Protein AF-Q57861-F1 (afdb_monomer)

Mean predicted aligned error: 8.19 Å

Structure (mmCIF, N/CA/C/O backbone):
data_AF-Q57861-F1
#
_entry.id   AF-Q57861-F1
#
loop_
_atom_site.group_PDB
_atom_site.id
_atom_site.type_symbol
_atom_site.label_atom_id
_atom_site.label_alt_id
_atom_site.label_comp_id
_atom_site.label_asym_id
_atom_site.label_entity_id
_atom_site.label_seq_id
_atom_site.pdbx_PDB_ins_code
_atom_site.Cartn_x
_atom_site.Cartn_y
_atom_site.Cartn_z
_atom_site.occupancy
_atom_site.B_iso_or_equiv
_atom_site.auth_seq_id
_atom_site.auth_comp_id
_atom_site.auth_asym_id
_atom_site.auth_atom_id
_atom_site.pdbx_PDB_model_num
ATOM 1 N N . MET A 1 1 ? 5.297 -30.115 -48.741 1.00 39.59 1 MET A N 1
ATOM 2 C CA . MET A 1 1 ? 6.768 -30.256 -48.779 1.00 39.59 1 MET A CA 1
ATOM 3 C C . MET A 1 1 ? 7.369 -28.980 -48.203 1.00 39.59 1 MET A C 1
ATOM 5 O O . MET A 1 1 ? 7.391 -27.971 -48.894 1.00 39.59 1 MET A O 1
ATOM 9 N N . ILE A 1 2 ? 7.727 -28.967 -46.917 1.00 47.00 2 ILE A N 1
ATOM 10 C CA . ILE A 1 2 ? 8.349 -27.788 -46.296 1.00 47.00 2 ILE A CA 1
ATOM 11 C C . ILE A 1 2 ? 9.816 -27.795 -46.723 1.00 47.00 2 ILE A C 1
ATOM 13 O O . ILE A 1 2 ? 10.564 -28.708 -46.385 1.00 47.00 2 ILE A O 1
ATOM 17 N N . ILE A 1 3 ? 10.197 -26.816 -47.539 1.00 50.53 3 ILE A N 1
ATOM 18 C CA . ILE A 1 3 ? 11.565 -26.640 -48.023 1.00 50.53 3 ILE A CA 1
ATOM 19 C C . ILE A 1 3 ? 12.415 -26.216 -46.822 1.00 50.53 3 ILE A C 1
ATOM 21 O O . ILE A 1 3 ? 12.375 -25.058 -46.408 1.00 50.53 3 ILE A O 1
ATOM 25 N N . MET A 1 4 ? 13.181 -27.147 -46.251 1.00 58.12 4 MET A N 1
ATOM 26 C CA . MET A 1 4 ? 14.268 -26.810 -45.331 1.00 58.12 4 MET A CA 1
ATOM 27 C C . MET A 1 4 ? 15.339 -26.072 -46.140 1.00 58.12 4 MET A C 1
ATOM 29 O O . MET A 1 4 ? 16.198 -26.692 -46.769 1.00 58.12 4 MET A O 1
ATOM 33 N N . LYS A 1 5 ? 15.266 -24.736 -46.190 1.00 68.62 5 LYS A N 1
ATOM 34 C CA . LYS A 1 5 ? 16.372 -23.926 -46.708 1.00 68.62 5 LYS A CA 1
ATOM 35 C C . LYS A 1 5 ? 17.612 -24.243 -45.870 1.00 68.62 5 LYS A C 1
ATOM 37 O O . LYS A 1 5 ? 17.542 -24.250 -44.643 1.00 68.62 5 LYS A O 1
ATOM 42 N N . LYS A 1 6 ? 18.735 -24.530 -46.535 1.00 73.81 6 LYS A N 1
ATOM 43 C CA . LYS A 1 6 ? 20.038 -24.644 -45.871 1.00 73.81 6 LYS A CA 1
ATOM 44 C C . LYS A 1 6 ? 20.311 -23.318 -45.170 1.00 73.81 6 LYS A C 1
ATOM 46 O O . LYS A 1 6 ? 20.462 -22.308 -45.850 1.00 73.81 6 LYS A O 1
ATOM 51 N N . ILE A 1 7 ? 20.343 -23.349 -43.843 1.00 76.25 7 ILE A N 1
ATOM 52 C CA . ILE A 1 7 ? 20.692 -22.190 -43.029 1.00 76.25 7 ILE A CA 1
ATOM 53 C C . ILE A 1 7 ? 22.165 -21.872 -43.306 1.00 76.25 7 ILE A C 1
ATOM 55 O O . ILE A 1 7 ? 23.036 -22.730 -43.141 1.00 76.25 7 ILE A O 1
ATOM 59 N N . GLY A 1 8 ? 22.439 -20.663 -43.785 1.00 86.12 8 GLY A N 1
ATOM 60 C CA . GLY A 1 8 ? 23.796 -20.178 -44.009 1.00 86.12 8 GLY A CA 1
ATOM 61 C C . GLY A 1 8 ? 24.513 -19.895 -42.688 1.00 86.12 8 GLY A C 1
ATOM 62 O O . GLY A 1 8 ? 23.883 -19.606 -41.673 1.00 86.12 8 GLY A O 1
ATOM 63 N N . ILE A 1 9 ? 25.850 -19.911 -42.698 1.00 88.31 9 ILE A N 1
ATOM 64 C CA . ILE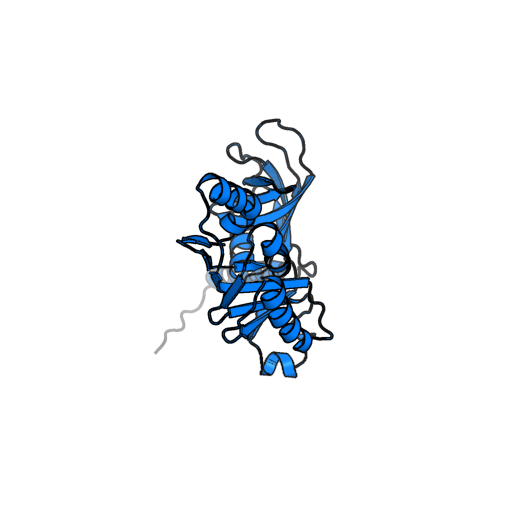 A 1 9 ? 26.672 -19.596 -41.511 1.00 88.31 9 ILE A CA 1
ATOM 65 C C . ILE A 1 9 ? 26.267 -18.251 -40.878 1.00 88.31 9 ILE A C 1
ATOM 67 O O . ILE A 1 9 ? 26.211 -18.145 -39.656 1.00 88.31 9 ILE A O 1
ATOM 71 N N . LEU A 1 10 ? 25.913 -17.250 -41.693 1.00 85.00 10 LEU A N 1
ATOM 72 C CA . LEU A 1 10 ? 25.446 -15.944 -41.218 1.00 85.00 10 LEU A CA 1
ATOM 73 C C . LEU A 1 10 ? 24.164 -16.051 -40.371 1.00 85.00 10 LEU A C 1
ATOM 75 O O . LEU A 1 10 ? 24.077 -15.456 -39.303 1.00 85.00 10 LEU A O 1
ATOM 79 N N . GLU A 1 11 ? 23.183 -16.833 -40.820 1.00 86.12 11 GLU A N 1
ATOM 80 C CA . GLU A 1 11 ? 21.899 -17.010 -40.130 1.00 86.12 11 GLU A CA 1
ATOM 81 C C . GLU A 1 11 ? 22.081 -17.771 -38.810 1.00 86.12 11 GLU A C 1
ATOM 83 O O . GLU A 1 11 ? 21.452 -17.423 -37.811 1.00 86.12 11 GLU A O 1
ATOM 88 N N . ILE A 1 12 ? 23.004 -18.743 -38.770 1.00 88.88 12 ILE A N 1
ATOM 89 C CA . ILE A 1 12 ? 23.396 -19.422 -37.525 1.00 88.88 12 ILE A CA 1
ATOM 90 C C . ILE A 1 12 ? 23.964 -18.410 -36.526 1.00 88.88 12 ILE A C 1
ATOM 92 O O . ILE A 1 12 ? 23.554 -18.420 -35.370 1.00 88.88 12 ILE A O 1
ATOM 96 N N . VAL A 1 13 ? 24.859 -17.513 -36.957 1.00 90.31 13 VAL A N 1
ATOM 97 C CA . VAL A 1 13 ? 25.447 -16.479 -36.083 1.00 90.31 13 VAL A CA 1
ATOM 98 C C . VAL A 1 13 ? 24.377 -15.522 -35.554 1.00 90.31 13 VAL A C 1
ATOM 100 O O . VAL A 1 13 ? 24.392 -15.193 -34.367 1.00 90.31 13 VAL A O 1
ATOM 103 N N . VAL A 1 14 ? 23.408 -15.125 -36.387 1.00 91.69 14 VAL A N 1
ATOM 104 C CA . VAL A 1 14 ? 22.282 -14.285 -35.948 1.00 91.69 14 VAL A CA 1
ATOM 105 C C . VAL A 1 14 ? 21.443 -15.015 -34.896 1.00 91.69 14 VAL A C 1
ATOM 107 O O . VAL A 1 14 ? 21.211 -14.462 -33.821 1.00 91.69 14 VAL A O 1
ATOM 110 N N . ILE A 1 15 ? 21.058 -16.272 -35.140 1.00 89.56 15 ILE A N 1
ATOM 111 C CA . ILE A 1 15 ? 20.294 -17.081 -34.176 1.00 89.56 15 ILE A CA 1
ATOM 112 C C . ILE A 1 15 ? 21.073 -17.247 -32.865 1.00 89.56 15 ILE A C 1
ATOM 114 O O . ILE A 1 15 ? 20.498 -17.072 -31.789 1.00 89.56 15 ILE A O 1
ATOM 118 N N . LEU A 1 16 ? 22.382 -17.518 -32.938 1.00 90.50 16 LEU A N 1
ATOM 119 C CA . LEU A 1 16 ? 23.241 -17.640 -31.761 1.00 90.50 16 LEU A CA 1
ATOM 120 C C . LEU A 1 16 ? 23.284 -16.333 -30.966 1.00 90.50 16 LEU A C 1
ATOM 122 O O . LEU A 1 16 ? 23.170 -16.361 -29.746 1.00 90.50 16 LEU A O 1
ATOM 126 N N . SER A 1 17 ? 23.408 -15.187 -31.642 1.00 89.44 17 SER A N 1
ATOM 127 C CA . SER A 1 17 ? 23.440 -13.880 -30.979 1.00 89.44 17 SER A CA 1
ATOM 128 C C . SER A 1 17 ? 22.116 -13.558 -30.281 1.00 89.44 17 SER A C 1
ATOM 130 O O . SER A 1 17 ? 22.127 -13.095 -29.139 1.00 89.44 17 SER A O 1
ATOM 132 N N . ILE A 1 18 ? 20.976 -13.892 -30.898 1.00 89.12 18 ILE A N 1
ATOM 133 C CA . ILE A 1 18 ? 19.650 -13.747 -30.284 1.00 89.12 18 ILE A CA 1
ATOM 134 C C . ILE A 1 18 ? 19.528 -14.667 -29.065 1.00 89.12 18 ILE A C 1
ATOM 136 O O . ILE A 1 18 ? 19.101 -14.210 -28.005 1.00 89.12 18 ILE A O 1
ATOM 140 N N . LEU A 1 19 ? 19.948 -15.931 -29.176 1.00 83.06 19 LEU A N 1
ATOM 141 C CA . LEU A 1 19 ? 19.941 -16.892 -28.068 1.00 83.06 19 LEU A CA 1
ATOM 142 C C . LEU A 1 19 ? 20.817 -16.426 -26.904 1.00 83.06 19 LEU A C 1
ATOM 144 O O . LEU A 1 19 ? 20.336 -16.375 -25.778 1.00 83.06 19 LEU A O 1
ATOM 148 N N . ILE A 1 20 ? 22.063 -16.023 -27.164 1.00 85.06 20 ILE A N 1
ATOM 149 C CA . ILE A 1 20 ? 22.988 -15.526 -26.135 1.00 85.06 20 ILE A CA 1
ATOM 150 C C . ILE A 1 20 ? 22.407 -14.283 -25.456 1.00 85.06 20 ILE A C 1
ATOM 152 O O . ILE A 1 20 ? 22.422 -14.190 -24.229 1.00 85.06 20 ILE A O 1
ATOM 156 N N . THR A 1 21 ? 21.829 -13.358 -26.227 1.00 80.69 21 THR A N 1
ATOM 157 C CA . THR A 1 21 ? 21.203 -12.150 -25.672 1.00 80.69 21 THR A CA 1
ATOM 158 C C . THR A 1 21 ? 20.001 -12.510 -24.798 1.00 80.69 21 THR A C 1
ATOM 160 O O . THR A 1 21 ? 19.888 -12.014 -23.678 1.00 80.69 21 THR A O 1
ATOM 163 N N . SER A 1 22 ? 19.158 -13.440 -25.252 1.00 71.25 22 SER A N 1
ATOM 164 C CA . SER A 1 22 ? 17.980 -13.921 -24.516 1.00 71.25 22 SER A CA 1
ATOM 165 C C . SER A 1 22 ? 18.365 -14.631 -23.218 1.00 71.25 22 SER A C 1
ATOM 167 O O . SER A 1 22 ? 17.800 -14.336 -22.167 1.00 71.25 22 SER A O 1
ATOM 169 N N . VAL A 1 23 ? 19.370 -15.511 -23.272 1.00 71.06 23 VAL A N 1
ATOM 170 C CA . VAL A 1 23 ? 19.914 -16.215 -22.103 1.00 71.06 23 VAL A CA 1
ATOM 171 C C . VAL A 1 23 ? 20.564 -15.231 -21.139 1.00 71.06 23 VAL A C 1
ATOM 173 O O . VAL A 1 23 ? 20.346 -15.347 -19.943 1.00 71.06 23 VAL A O 1
ATOM 176 N N . SER A 1 24 ? 21.304 -14.228 -21.621 1.00 64.94 24 SER A N 1
ATOM 177 C CA . SER A 1 24 ? 21.911 -13.210 -20.753 1.00 64.94 24 SER A CA 1
ATOM 178 C C . SER A 1 24 ? 20.865 -12.336 -20.050 1.00 64.94 24 SER A C 1
ATOM 180 O O . SER A 1 24 ? 21.027 -12.019 -18.870 1.00 64.94 24 SER A O 1
ATOM 182 N N . LEU A 1 25 ? 19.764 -11.995 -20.740 1.00 60.47 25 LEU A N 1
ATOM 183 C CA . LEU A 1 25 ? 18.620 -11.310 -20.140 1.00 60.47 25 LEU A CA 1
ATOM 184 C C . LEU A 1 25 ? 17.986 -12.195 -19.071 1.00 60.47 25 LEU A C 1
ATOM 186 O O . LEU A 1 25 ? 17.867 -11.761 -17.929 1.00 60.47 25 LEU A O 1
ATOM 190 N N . ALA A 1 26 ? 17.635 -13.433 -19.428 1.00 61.12 26 ALA A N 1
ATOM 191 C CA . ALA A 1 26 ? 17.039 -14.393 -18.509 1.00 61.12 26 ALA A CA 1
ATOM 192 C C . ALA A 1 26 ? 17.941 -14.626 -17.290 1.00 61.12 26 ALA A C 1
ATOM 194 O O . ALA A 1 26 ? 17.463 -14.563 -16.168 1.00 61.12 26 ALA A O 1
ATOM 195 N N . TYR A 1 27 ? 19.250 -14.794 -17.482 1.00 59.53 27 TYR A N 1
ATOM 196 C CA . TYR A 1 27 ? 20.209 -14.980 -16.397 1.00 59.53 27 TYR A CA 1
ATOM 197 C C . TYR A 1 27 ? 20.294 -13.754 -15.489 1.00 59.53 27 TYR A C 1
ATOM 199 O O . TYR A 1 27 ? 20.330 -13.917 -14.280 1.00 59.53 27 TYR A O 1
ATOM 207 N N . LYS A 1 28 ? 20.257 -12.522 -16.016 1.00 56.34 28 LYS A N 1
ATOM 208 C CA . LYS A 1 28 ? 20.162 -11.323 -15.161 1.00 56.34 28 LYS A CA 1
ATOM 209 C C . LYS A 1 28 ? 18.869 -11.278 -14.344 1.00 5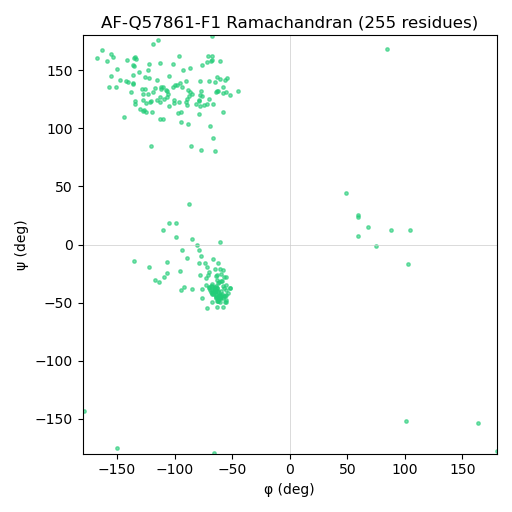6.34 28 LYS A C 1
ATOM 211 O O . LYS A 1 28 ? 18.899 -10.763 -13.233 1.00 56.34 28 LYS A O 1
ATOM 216 N N . PHE A 1 29 ? 17.765 -11.800 -14.878 1.00 56.22 29 PHE A N 1
ATOM 217 C CA . PHE A 1 29 ? 16.503 -11.903 -14.143 1.00 56.22 29 PHE A CA 1
ATOM 218 C C . PHE A 1 29 ? 16.512 -13.045 -13.110 1.00 56.22 29 PHE A C 1
ATOM 220 O O . PHE A 1 29 ? 16.004 -12.846 -12.015 1.00 56.22 29 PHE A O 1
ATOM 227 N N . TYR A 1 30 ? 17.117 -14.198 -13.417 1.00 55.06 30 TYR A N 1
ATOM 228 C CA . TYR A 1 30 ? 17.156 -15.375 -12.533 1.00 55.06 30 TYR A CA 1
ATOM 229 C C . TYR A 1 30 ? 18.289 -15.348 -11.496 1.00 55.06 30 TYR A C 1
ATOM 231 O O . TYR A 1 30 ? 18.103 -15.799 -10.375 1.00 55.06 30 TYR A O 1
ATOM 239 N N . SER A 1 31 ? 19.478 -14.856 -11.856 1.00 43.28 31 SER A N 1
ATOM 240 C CA . SER A 1 31 ? 20.686 -14.886 -11.013 1.00 43.28 31 SER A CA 1
ATOM 241 C C . SER A 1 31 ? 20.699 -13.802 -9.939 1.00 43.28 31 SER A C 1
ATOM 243 O O . SER A 1 31 ? 21.633 -13.759 -9.132 1.00 43.28 31 SER A O 1
ATOM 245 N N . ASN A 1 32 ? 19.711 -12.910 -9.925 1.00 44.06 32 ASN A N 1
ATOM 246 C CA . ASN A 1 32 ? 19.587 -11.942 -8.855 1.00 44.06 32 ASN A CA 1
ATOM 247 C C . ASN A 1 32 ? 18.992 -12.648 -7.628 1.00 44.06 32 ASN A C 1
ATOM 249 O O . ASN A 1 32 ? 17.794 -12.617 -7.378 1.00 44.06 32 ASN A O 1
ATOM 253 N N . ASN A 1 33 ? 19.857 -13.342 -6.883 1.00 48.22 33 ASN A N 1
ATOM 254 C CA . ASN A 1 33 ? 19.515 -13.957 -5.596 1.00 48.22 33 ASN A CA 1
ATOM 255 C C . ASN A 1 33 ? 19.204 -12.907 -4.513 1.00 48.22 33 ASN A C 1
ATOM 257 O O . ASN A 1 33 ? 18.696 -13.256 -3.449 1.00 48.22 33 ASN A O 1
ATOM 261 N N . GLY A 1 34 ? 19.515 -11.632 -4.764 1.00 51.91 34 GLY A N 1
ATOM 262 C CA . GLY A 1 34 ? 18.883 -10.525 -4.064 1.00 51.91 34 GLY A CA 1
ATOM 263 C C . GLY A 1 34 ? 17.582 -10.183 -4.778 1.00 51.91 34 GLY A C 1
ATOM 264 O O . GLY A 1 34 ? 17.595 -9.946 -5.981 1.00 51.91 34 GLY A O 1
ATOM 265 N N . ASN A 1 35 ? 16.474 -10.092 -4.042 1.00 59.41 35 ASN A N 1
ATOM 266 C CA . ASN A 1 35 ? 15.181 -9.617 -4.560 1.00 59.41 35 ASN A CA 1
ATOM 267 C C . ASN A 1 35 ? 15.226 -8.167 -5.094 1.00 59.41 35 ASN A C 1
ATOM 269 O O . ASN A 1 35 ? 14.197 -7.626 -5.501 1.00 59.41 35 ASN A O 1
ATOM 273 N N . ASP A 1 36 ? 16.399 -7.537 -5.072 1.00 76.44 36 ASP A N 1
ATOM 274 C CA . ASP A 1 36 ? 16.584 -6.120 -5.284 1.00 76.44 36 ASP A CA 1
ATOM 275 C C . ASP A 1 36 ? 16.949 -5.818 -6.729 1.00 76.44 36 ASP A C 1
ATOM 277 O O . ASP A 1 36 ? 17.963 -6.288 -7.243 1.00 76.44 36 ASP A O 1
ATOM 281 N N . TYR A 1 37 ? 16.152 -4.989 -7.395 1.00 88.69 37 TYR A N 1
ATOM 282 C CA . TYR A 1 37 ? 16.420 -4.591 -8.775 1.00 88.69 37 TYR A CA 1
ATOM 283 C C . TYR A 1 37 ? 17.180 -3.269 -8.785 1.00 88.69 37 TYR A C 1
ATOM 285 O O . TYR A 1 37 ? 16.634 -2.234 -8.403 1.00 88.69 37 TYR A O 1
ATOM 293 N N . GLU A 1 38 ? 18.429 -3.294 -9.242 1.00 94.19 38 GLU A N 1
ATOM 294 C CA . GLU A 1 38 ? 19.251 -2.089 -9.346 1.00 94.19 38 GLU A CA 1
ATOM 295 C C . GLU A 1 38 ? 19.175 -1.453 -10.737 1.00 94.19 38 GLU A C 1
ATOM 297 O O . GLU A 1 38 ? 19.299 -2.128 -11.765 1.00 94.19 38 GLU A O 1
ATOM 302 N N . PHE A 1 39 ? 19.029 -0.128 -10.758 1.00 95.75 39 PHE A N 1
ATOM 303 C CA . PHE A 1 39 ? 19.021 0.687 -11.966 1.00 95.75 3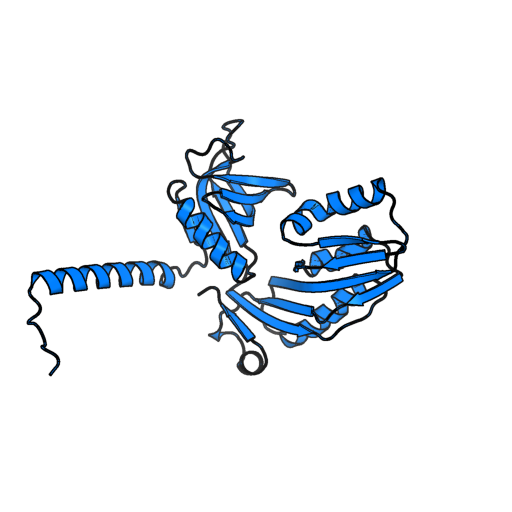9 PHE A CA 1
ATOM 304 C C . PHE A 1 39 ? 19.862 1.943 -11.777 1.00 95.75 39 PHE A C 1
ATOM 306 O O . PHE A 1 39 ? 19.772 2.632 -10.757 1.00 95.75 39 PHE A O 1
ATOM 313 N N . ASP A 1 40 ? 20.619 2.284 -12.811 1.00 95.88 40 ASP A N 1
ATOM 314 C CA . ASP A 1 40 ? 21.217 3.608 -12.926 1.00 95.88 40 ASP A CA 1
ATOM 315 C C . ASP A 1 40 ? 20.157 4.634 -13.357 1.00 95.88 40 ASP A C 1
ATOM 317 O O . ASP A 1 40 ? 19.165 4.309 -14.016 1.00 95.88 40 ASP A O 1
ATOM 321 N N . GLY A 1 41 ? 20.374 5.905 -13.023 1.00 92.81 41 GLY A N 1
ATOM 322 C CA . GLY A 1 41 ? 19.453 7.001 -13.334 1.00 92.81 41 GLY A CA 1
ATOM 323 C C . GLY A 1 41 ? 19.181 7.189 -14.829 1.00 92.81 41 GLY A C 1
ATOM 324 O O . GLY A 1 41 ? 18.116 7.671 -15.211 1.00 92.81 41 GLY A O 1
ATOM 325 N N . ASN A 1 42 ? 20.106 6.773 -15.697 1.00 95.62 42 ASN A N 1
ATOM 326 C CA . ASN A 1 42 ? 19.922 6.767 -17.153 1.00 95.62 42 ASN A CA 1
ATOM 327 C C . ASN A 1 42 ? 19.040 5.600 -17.655 1.00 95.62 42 ASN A C 1
ATOM 329 O O . ASN A 1 42 ? 18.620 5.601 -18.811 1.00 95.62 42 ASN A O 1
ATOM 333 N N . GLN A 1 43 ? 18.713 4.631 -16.796 1.00 95.94 43 GLN A N 1
ATOM 334 C CA . GLN A 1 43 ? 17.821 3.501 -17.075 1.00 95.94 43 GLN A CA 1
ATOM 335 C C . GLN A 1 43 ? 16.402 3.732 -16.538 1.00 95.94 43 GLN A C 1
ATOM 337 O O . GLN A 1 43 ? 15.635 2.778 -16.401 1.00 95.94 43 GLN A O 1
ATOM 342 N N . MET A 1 44 ? 16.020 4.979 -16.248 1.00 96.56 44 MET A N 1
ATOM 343 C CA . MET A 1 44 ? 14.771 5.278 -15.547 1.00 96.56 44 MET A CA 1
ATOM 344 C C . MET A 1 44 ? 13.511 4.754 -16.260 1.00 96.56 44 MET A C 1
ATOM 346 O O . MET A 1 44 ? 12.612 4.246 -15.600 1.00 96.56 44 MET A O 1
ATOM 350 N N . TYR A 1 45 ? 13.458 4.762 -17.596 1.00 95.81 45 TYR A N 1
ATOM 351 C CA . TYR A 1 45 ? 12.350 4.133 -18.335 1.00 95.81 45 TYR A CA 1
ATOM 352 C C . TYR A 1 45 ? 12.213 2.634 -18.038 1.00 95.81 45 TYR A C 1
ATOM 354 O O . TYR A 1 45 ? 11.108 2.133 -17.843 1.00 95.81 45 TYR A O 1
ATOM 362 N N . LYS A 1 46 ? 13.340 1.915 -17.975 1.00 95.69 46 LYS A N 1
ATOM 363 C CA . LYS A 1 46 ? 13.360 0.489 -17.635 1.00 95.69 46 LYS A CA 1
ATOM 364 C C . LYS A 1 46 ? 12.979 0.275 -16.169 1.00 95.69 46 LYS A C 1
ATOM 366 O O . LYS A 1 46 ? 12.227 -0.651 -15.884 1.00 95.69 46 LYS A O 1
ATOM 371 N N . CYS A 1 47 ? 13.474 1.129 -15.273 1.00 96.88 47 CYS A N 1
ATOM 372 C CA . CYS A 1 47 ? 13.122 1.109 -13.856 1.00 96.88 47 CYS A CA 1
ATOM 373 C C . CYS A 1 47 ? 11.607 1.278 -13.662 1.00 96.88 47 CYS A C 1
ATOM 375 O O . CYS A 1 47 ? 10.971 0.400 -13.088 1.00 96.88 47 CYS A O 1
ATOM 377 N N . ALA A 1 48 ? 11.019 2.331 -14.242 1.00 97.81 48 ALA A N 1
ATOM 378 C CA . ALA A 1 48 ? 9.584 2.601 -14.181 1.00 97.81 48 ALA A CA 1
ATOM 379 C C . ALA A 1 48 ? 8.753 1.423 -14.707 1.00 97.81 48 ALA A C 1
ATOM 381 O O . ALA A 1 48 ? 7.821 0.990 -14.038 1.00 97.81 48 ALA A O 1
ATOM 382 N N . TRP A 1 49 ? 9.150 0.828 -15.835 1.00 95.62 49 TRP A N 1
ATOM 383 C CA . TRP A 1 49 ? 8.470 -0.352 -16.369 1.00 95.62 49 TRP A CA 1
ATOM 384 C C . TRP A 1 49 ? 8.533 -1.564 -15.422 1.00 95.62 49 TRP A C 1
ATOM 386 O O . TRP A 1 49 ? 7.545 -2.282 -15.267 1.00 95.62 49 TRP A O 1
ATOM 396 N N . VAL A 1 50 ? 9.673 -1.806 -14.762 1.00 95.12 50 VAL A N 1
ATOM 397 C CA . VAL A 1 50 ? 9.789 -2.880 -13.758 1.00 95.12 50 VAL A CA 1
ATOM 398 C C . VAL A 1 50 ? 8.936 -2.570 -12.525 1.00 95.12 50 VAL A C 1
ATOM 400 O O . VAL A 1 50 ? 8.231 -3.463 -12.053 1.00 95.12 50 VAL A O 1
ATOM 403 N N . CYS A 1 51 ? 8.915 -1.319 -12.053 1.00 96.75 51 CYS A N 1
ATOM 404 C CA . CYS A 1 51 ? 8.009 -0.877 -10.991 1.00 96.75 51 CYS A CA 1
ATOM 405 C C . CYS A 1 51 ? 6.544 -1.146 -11.357 1.00 96.75 51 CYS A C 1
ATOM 407 O O . CYS A 1 51 ? 5.839 -1.776 -10.572 1.00 96.75 51 CYS A O 1
ATOM 409 N N . GLU A 1 52 ? 6.103 -0.756 -12.559 1.00 95.38 52 GLU A N 1
ATOM 410 C CA . GLU A 1 52 ? 4.747 -1.031 -13.052 1.00 95.38 52 GLU A CA 1
ATOM 411 C C . GLU A 1 52 ? 4.435 -2.529 -13.015 1.00 95.38 52 GLU A C 1
ATOM 413 O O . GLU A 1 52 ? 3.358 -2.933 -12.585 1.00 95.38 52 GLU A O 1
ATOM 418 N N . LYS A 1 53 ? 5.368 -3.392 -13.437 1.00 93.81 53 LYS A N 1
ATOM 419 C CA . LYS A 1 53 ? 5.159 -4.848 -13.408 1.00 93.81 53 LYS A CA 1
ATOM 420 C C . LYS A 1 53 ? 5.014 -5.400 -11.991 1.00 93.81 53 LYS A C 1
ATOM 422 O O . LYS A 1 53 ? 4.168 -6.268 -11.785 1.00 93.81 53 LYS A O 1
ATOM 427 N N . ILE A 1 54 ? 5.805 -4.910 -11.040 1.00 94.81 54 ILE A N 1
ATOM 428 C CA . ILE A 1 54 ? 5.737 -5.321 -9.630 1.00 94.81 54 ILE A CA 1
ATOM 429 C C . ILE A 1 54 ? 4.415 -4.854 -9.002 1.00 94.81 54 ILE A C 1
ATOM 431 O O . ILE A 1 54 ? 3.688 -5.660 -8.419 1.00 94.81 54 ILE A O 1
ATOM 435 N N . LEU A 1 55 ? 4.068 -3.577 -9.183 1.00 94.44 55 LEU A N 1
ATOM 436 C CA . LEU A 1 55 ? 2.858 -2.971 -8.623 1.00 94.44 55 LEU A CA 1
ATOM 437 C C . LEU A 1 55 ? 1.578 -3.570 -9.218 1.00 94.44 55 LEU A C 1
ATOM 439 O O . LEU A 1 55 ? 0.638 -3.853 -8.481 1.00 94.44 55 LEU A O 1
ATOM 443 N N . ASN A 1 56 ? 1.554 -3.859 -10.523 1.00 92.25 56 ASN A N 1
ATOM 444 C CA . ASN A 1 56 ? 0.417 -4.524 -11.173 1.00 92.25 56 ASN A CA 1
ATOM 445 C C . ASN A 1 56 ? 0.184 -5.956 -10.665 1.00 92.25 56 ASN A C 1
ATOM 447 O O . ASN A 1 56 ? -0.923 -6.476 -10.789 1.00 92.25 56 ASN A O 1
ATOM 451 N N . LYS A 1 57 ? 1.204 -6.597 -10.078 1.00 92.31 57 LYS A N 1
ATOM 452 C CA . LYS A 1 57 ? 1.070 -7.878 -9.368 1.00 92.31 57 LYS A CA 1
ATOM 453 C C . LYS A 1 57 ? 0.628 -7.712 -7.904 1.00 92.31 57 LYS A C 1
ATOM 455 O O . LYS A 1 57 ? 0.561 -8.706 -7.192 1.00 92.31 57 LYS A O 1
ATOM 460 N N . ASN A 1 58 ? 0.319 -6.491 -7.462 1.00 92.00 58 ASN A N 1
ATOM 461 C CA . ASN A 1 58 ? -0.079 -6.119 -6.098 1.00 92.00 58 ASN A CA 1
ATOM 462 C C . ASN A 1 58 ? 1.011 -6.243 -5.025 1.00 92.00 58 ASN A C 1
ATOM 464 O O . ASN A 1 58 ? 0.698 -6.194 -3.836 1.00 92.00 58 ASN A O 1
ATOM 468 N N . PHE A 1 59 ? 2.284 -6.369 -5.406 1.00 93.94 59 PHE A N 1
ATOM 469 C CA . PHE A 1 59 ? 3.368 -6.354 -4.426 1.00 93.94 59 PHE A CA 1
ATOM 470 C C . PHE A 1 59 ? 3.631 -4.921 -3.952 1.00 93.94 59 PHE A C 1
ATOM 472 O O . PHE A 1 59 ? 3.858 -4.041 -4.790 1.00 93.94 59 PHE A O 1
ATOM 479 N N . PRO A 1 60 ? 3.646 -4.660 -2.630 1.00 94.12 60 PRO A N 1
ATOM 480 C CA . PRO A 1 60 ? 4.135 -3.391 -2.118 1.00 94.12 60 PRO A CA 1
ATOM 481 C C . PRO A 1 60 ? 5.605 -3.208 -2.511 1.00 94.12 60 PRO A C 1
ATOM 483 O O . PRO A 1 60 ? 6.379 -4.164 -2.509 1.00 94.12 60 PRO A O 1
ATOM 486 N N . LEU A 1 61 ? 5.995 -1.980 -2.845 1.00 95.94 61 LEU A N 1
ATOM 487 C CA . LEU A 1 61 ? 7.322 -1.698 -3.381 1.00 95.94 61 LEU A CA 1
ATOM 488 C C . LEU A 1 61 ? 7.982 -0.552 -2.625 1.00 95.94 61 LEU A C 1
ATOM 490 O O . LEU A 1 61 ? 7.512 0.585 -2.673 1.00 95.94 61 LEU A O 1
ATOM 494 N N . ASN A 1 62 ? 9.097 -0.848 -1.965 1.00 96.69 62 ASN A N 1
ATOM 495 C CA . ASN A 1 62 ? 10.004 0.172 -1.462 1.00 96.69 62 ASN A CA 1
ATOM 496 C C . ASN A 1 62 ? 11.146 0.383 -2.459 1.00 96.69 62 ASN A C 1
ATOM 498 O O . ASN A 1 62 ? 11.400 -0.457 -3.322 1.00 96.69 62 ASN A O 1
ATOM 502 N N . ALA A 1 63 ? 11.842 1.505 -2.349 1.00 98.25 63 ALA A N 1
ATOM 503 C CA . ALA A 1 63 ? 13.068 1.731 -3.092 1.00 98.25 63 ALA A CA 1
ATOM 504 C C . ALA A 1 63 ? 14.042 2.597 -2.297 1.00 98.25 63 ALA A C 1
ATOM 506 O O . ALA A 1 63 ? 13.631 3.570 -1.664 1.00 98.25 63 ALA A O 1
ATOM 507 N N . THR A 1 64 ? 15.332 2.290 -2.384 1.00 98.19 64 THR A N 1
ATOM 508 C CA . THR A 1 64 ? 16.396 3.208 -1.978 1.00 98.19 64 THR A CA 1
ATOM 509 C C . THR A 1 64 ? 16.784 4.066 -3.175 1.00 98.19 64 THR A C 1
ATOM 511 O O . THR A 1 64 ? 17.127 3.556 -4.246 1.00 98.19 64 THR A O 1
ATOM 514 N N . ILE A 1 65 ? 16.741 5.384 -2.995 1.00 98.31 65 ILE A N 1
ATOM 515 C CA . ILE A 1 65 ? 17.043 6.358 -4.042 1.00 98.31 65 ILE A CA 1
ATOM 516 C C . ILE A 1 65 ? 18.288 7.135 -3.641 1.00 98.31 65 ILE A C 1
ATOM 518 O O . ILE A 1 65 ? 18.319 7.773 -2.589 1.00 98.31 65 ILE A O 1
ATOM 522 N N . ILE A 1 66 ? 19.293 7.128 -4.515 1.00 98.50 66 ILE A N 1
ATOM 523 C CA . ILE A 1 66 ? 20.497 7.951 -4.388 1.00 98.50 66 ILE A CA 1
ATOM 524 C C . ILE A 1 66 ? 20.477 8.968 -5.523 1.00 98.50 66 ILE A C 1
ATOM 526 O O . ILE A 1 66 ? 20.436 8.605 -6.700 1.00 98.50 66 ILE A O 1
ATOM 530 N N . GLY A 1 67 ? 20.520 10.251 -5.186 1.00 98.50 67 GLY A N 1
ATOM 531 C CA . GLY A 1 67 ? 20.338 11.322 -6.154 1.00 98.50 67 GLY A CA 1
ATOM 532 C C . GLY A 1 67 ? 20.463 12.711 -5.546 1.00 98.50 67 GLY A C 1
ATOM 533 O O . GLY A 1 67 ? 21.293 12.958 -4.669 1.00 98.50 67 GLY A O 1
ATOM 534 N N . LYS A 1 68 ? 19.641 13.638 -6.033 1.00 98.38 68 LYS A N 1
ATOM 535 C CA . LYS A 1 68 ? 19.568 15.018 -5.542 1.00 98.38 68 LYS A CA 1
ATOM 536 C C . LYS A 1 68 ? 18.172 15.597 -5.714 1.00 98.38 68 LYS A C 1
ATOM 538 O O . LYS A 1 68 ? 17.492 15.276 -6.682 1.00 98.38 68 LYS A O 1
ATOM 543 N N . TRP A 1 69 ? 17.787 16.519 -4.844 1.00 98.56 69 TRP A N 1
ATOM 544 C CA . TRP A 1 69 ? 16.614 17.361 -5.072 1.00 98.56 69 TRP A CA 1
ATOM 545 C C . TRP A 1 69 ? 16.819 18.224 -6.317 1.00 98.56 69 TRP A C 1
ATOM 547 O O . TRP A 1 69 ? 17.859 18.873 -6.464 1.00 98.56 69 TRP A O 1
ATOM 557 N N . THR A 1 70 ? 15.842 18.270 -7.215 1.00 98.06 70 THR A N 1
ATOM 558 C CA . THR A 1 70 ? 15.960 19.024 -8.472 1.00 98.06 70 THR A CA 1
ATOM 559 C C . THR A 1 70 ? 15.940 20.529 -8.243 1.00 98.06 70 THR A C 1
ATOM 561 O O . THR A 1 70 ? 16.727 21.233 -8.876 1.00 98.06 70 THR A O 1
ATOM 564 N N . LEU A 1 71 ? 15.129 21.017 -7.301 1.00 96.50 71 LEU A N 1
ATOM 565 C CA . LEU A 1 71 ? 15.032 22.441 -6.975 1.00 96.50 71 LEU A CA 1
ATOM 566 C C . LEU A 1 71 ? 16.272 22.948 -6.231 1.00 96.50 71 LEU A C 1
ATOM 568 O O . LEU A 1 71 ? 16.923 23.892 -6.668 1.00 96.50 71 LEU A O 1
ATOM 572 N N . SER A 1 72 ? 16.628 22.307 -5.114 1.00 97.06 72 SER A N 1
ATOM 573 C CA . SER A 1 72 ? 17.704 22.790 -4.232 1.00 97.06 72 SER A CA 1
ATOM 574 C C . SER A 1 72 ? 19.095 22.261 -4.580 1.00 97.06 72 SER A C 1
ATOM 576 O O . SER A 1 72 ? 20.081 22.722 -4.010 1.00 97.06 72 SER A O 1
ATOM 578 N N . LYS A 1 73 ? 19.186 21.259 -5.465 1.00 96.44 73 LYS A N 1
ATOM 579 C CA . LYS A 1 73 ? 20.413 20.515 -5.807 1.00 96.44 73 LYS A CA 1
ATOM 580 C C . LYS A 1 73 ? 21.085 19.804 -4.625 1.00 96.44 73 LYS A C 1
ATOM 582 O O . LYS A 1 73 ? 22.162 19.237 -4.799 1.00 96.44 73 LYS A O 1
ATOM 587 N N . LYS A 1 74 ? 20.452 19.780 -3.445 1.00 97.81 74 LYS A N 1
ATOM 588 C CA . LYS A 1 74 ? 20.958 19.063 -2.269 1.00 97.81 74 LYS A CA 1
ATOM 589 C C . LYS A 1 74 ? 20.978 17.553 -2.532 1.00 97.81 74 LYS A C 1
ATOM 591 O O . LYS A 1 74 ? 20.012 17.054 -3.116 1.00 97.81 74 LYS A O 1
ATOM 596 N N . PRO A 1 75 ? 22.015 16.824 -2.082 1.00 98.31 75 PRO A N 1
ATOM 597 C CA . PRO A 1 75 ? 22.043 15.368 -2.165 1.00 98.31 75 PRO A CA 1
ATOM 598 C C . PRO A 1 75 ? 20.813 14.736 -1.508 1.00 98.31 75 PRO A C 1
ATOM 600 O O . PRO A 1 75 ? 20.328 15.218 -0.483 1.00 98.31 75 PRO A O 1
ATOM 603 N N . PHE A 1 76 ? 20.330 13.649 -2.101 1.00 98.25 76 PHE A N 1
ATOM 604 C CA . PHE A 1 76 ? 19.271 12.805 -1.567 1.00 98.25 76 PHE A CA 1
ATOM 605 C C . PHE A 1 76 ? 19.795 11.373 -1.458 1.00 98.25 76 PHE A C 1
ATOM 607 O O . PHE A 1 76 ? 20.344 10.838 -2.422 1.00 98.25 76 PHE A O 1
ATOM 614 N N . ASN A 1 77 ? 19.625 10.764 -0.290 1.00 98.25 77 ASN A N 1
ATOM 615 C CA . ASN A 1 77 ? 19.822 9.339 -0.070 1.00 98.25 77 ASN A CA 1
ATOM 616 C C . ASN A 1 77 ? 18.765 8.894 0.938 1.00 98.25 77 ASN A C 1
ATOM 618 O O . ASN A 1 77 ? 18.816 9.320 2.093 1.00 98.25 77 ASN A O 1
ATOM 622 N N . GLY A 1 78 ? 17.782 8.122 0.492 1.00 97.81 78 GLY A N 1
ATOM 623 C CA . GLY A 1 78 ? 16.659 7.758 1.344 1.00 97.81 78 GLY A CA 1
ATOM 624 C C . GLY A 1 78 ? 15.802 6.646 0.770 1.00 97.81 78 GLY A C 1
ATOM 625 O O . GLY A 1 78 ? 15.828 6.368 -0.431 1.00 97.81 78 GLY A O 1
ATOM 626 N N . GLU A 1 79 ? 15.038 6.026 1.660 1.00 98.06 79 GLU A N 1
ATOM 627 C CA . GLU A 1 79 ? 14.040 5.022 1.319 1.00 98.06 79 GLU A CA 1
ATOM 628 C C . GLU A 1 79 ? 12.682 5.671 1.068 1.00 98.06 79 GLU A C 1
ATOM 630 O O . GLU A 1 79 ? 12.272 6.606 1.761 1.00 98.06 79 GLU A O 1
ATOM 635 N N . VAL A 1 80 ? 11.978 5.162 0.064 1.00 98.25 80 VAL A N 1
ATOM 636 C CA . VAL A 1 80 ? 10.658 5.640 -0.342 1.00 98.25 80 VAL A CA 1
ATOM 637 C C . VAL A 1 80 ? 9.731 4.458 -0.601 1.00 98.25 80 VAL A C 1
ATOM 639 O O . VAL A 1 80 ? 10.187 3.383 -0.990 1.00 98.25 80 VAL A O 1
ATOM 642 N N . LYS A 1 81 ? 8.419 4.661 -0.446 1.00 96.56 81 LYS A N 1
ATOM 643 C CA . LYS A 1 81 ? 7.404 3.690 -0.889 1.00 96.56 81 LYS A CA 1
ATOM 644 C C . LYS A 1 81 ? 6.885 4.098 -2.262 1.00 96.56 81 LYS A C 1
ATOM 646 O O . LYS A 1 81 ? 6.234 5.137 -2.371 1.00 96.56 81 LYS A O 1
ATOM 651 N N . ILE A 1 82 ? 7.161 3.302 -3.289 1.00 97.50 82 ILE A N 1
ATOM 652 C CA . ILE A 1 82 ? 6.646 3.518 -4.644 1.00 97.50 82 ILE A CA 1
ATOM 653 C C . ILE A 1 82 ? 5.183 3.074 -4.677 1.00 97.50 82 ILE A C 1
ATOM 655 O O . ILE A 1 82 ? 4.843 1.999 -4.180 1.00 97.50 82 ILE A O 1
ATOM 659 N N . TYR A 1 83 ? 4.313 3.911 -5.234 1.00 95.12 83 TYR A N 1
ATOM 660 C CA . TYR A 1 83 ? 2.890 3.598 -5.373 1.00 95.12 83 TYR A CA 1
ATOM 661 C C . TYR A 1 83 ? 2.383 3.635 -6.810 1.00 95.12 83 TYR A C 1
ATOM 663 O O . TYR A 1 83 ? 1.345 3.044 -7.083 1.00 95.12 83 TYR A O 1
ATOM 671 N N . ASP A 1 84 ? 3.108 4.293 -7.711 1.00 95.69 84 ASP A N 1
ATOM 672 C CA . ASP A 1 84 ? 2.823 4.290 -9.140 1.00 95.69 84 ASP A CA 1
ATOM 673 C C . ASP A 1 84 ? 4.124 4.546 -9.919 1.00 95.69 84 ASP A C 1
ATOM 675 O O . ASP A 1 84 ? 5.115 5.046 -9.372 1.00 95.69 84 ASP A O 1
ATOM 679 N N . ALA A 1 85 ? 4.139 4.200 -11.199 1.00 96.94 85 ALA A N 1
ATOM 680 C CA . ALA A 1 85 ? 5.240 4.486 -12.104 1.00 96.94 85 ALA A CA 1
ATOM 681 C C . ALA A 1 85 ? 4.702 4.633 -13.526 1.00 96.94 85 ALA A C 1
ATOM 683 O O . ALA A 1 85 ? 3.880 3.842 -13.973 1.00 96.94 85 ALA A O 1
ATOM 684 N N . LYS A 1 86 ? 5.164 5.649 -14.255 1.00 94.44 86 LYS A N 1
ATOM 685 C CA . LYS A 1 86 ? 4.714 5.879 -15.629 1.00 94.44 86 LYS A CA 1
ATOM 686 C C . LYS A 1 86 ? 5.730 6.689 -16.409 1.00 94.44 86 LYS A C 1
ATOM 688 O O . LYS A 1 86 ? 6.220 7.702 -15.927 1.00 94.44 86 LYS A O 1
ATOM 693 N N . GLY A 1 87 ? 6.012 6.273 -17.644 1.00 90.56 87 GLY A N 1
ATOM 694 C CA . GLY A 1 87 ? 6.726 7.108 -18.619 1.00 90.56 87 GLY A CA 1
ATOM 695 C C . GLY A 1 87 ? 8.129 7.562 -18.197 1.00 90.56 87 GLY A C 1
ATOM 696 O O . GLY A 1 87 ? 8.589 8.587 -18.681 1.00 90.56 87 GLY A O 1
ATOM 697 N N . GLY A 1 88 ? 8.804 6.822 -17.309 1.00 93.25 88 GLY A N 1
ATOM 698 C CA . GLY A 1 88 ? 10.110 7.215 -16.767 1.00 93.25 88 GLY A CA 1
ATOM 699 C C . GLY A 1 88 ? 10.049 8.098 -15.514 1.00 93.25 88 GLY A C 1
ATOM 700 O O . GLY A 1 88 ? 11.077 8.629 -15.106 1.00 93.25 88 GLY A O 1
ATOM 701 N N . THR A 1 89 ? 8.884 8.220 -14.883 1.00 98.00 89 THR A N 1
ATOM 702 C CA . THR A 1 89 ? 8.713 8.872 -13.582 1.00 98.00 89 THR A CA 1
ATOM 703 C C . THR A 1 89 ? 8.209 7.846 -12.572 1.00 98.00 89 THR A C 1
ATOM 705 O O . THR A 1 89 ? 7.300 7.065 -12.868 1.00 98.00 89 THR A O 1
ATOM 708 N N . LEU A 1 90 ? 8.794 7.838 -11.374 1.00 98.56 90 LEU A N 1
ATOM 709 C CA . LEU A 1 90 ? 8.278 7.083 -10.232 1.00 98.56 90 LEU A CA 1
ATOM 710 C C . LEU A 1 90 ? 7.506 8.024 -9.312 1.00 98.56 90 LEU A C 1
ATOM 712 O O . LEU A 1 90 ? 7.981 9.119 -8.999 1.00 98.56 90 LEU A O 1
ATOM 716 N N . TYR A 1 91 ? 6.356 7.569 -8.834 1.00 97.50 91 TYR A N 1
ATOM 717 C CA . TYR A 1 91 ? 5.552 8.269 -7.845 1.00 97.50 91 TYR A CA 1
ATOM 718 C C . TYR A 1 91 ? 5.717 7.564 -6.504 1.00 97.50 91 TYR A C 1
ATOM 720 O O . TYR A 1 91 ? 5.433 6.369 -6.361 1.00 97.50 91 TYR A O 1
ATOM 728 N N . ALA A 1 92 ? 6.224 8.300 -5.521 1.00 98.00 92 ALA A N 1
ATOM 729 C CA . ALA A 1 92 ? 6.673 7.729 -4.264 1.00 98.00 92 ALA A CA 1
ATOM 730 C C . ALA A 1 92 ? 6.201 8.536 -3.057 1.00 98.00 92 ALA A C 1
ATOM 732 O O . ALA A 1 92 ? 5.846 9.704 -3.174 1.00 98.00 92 ALA A O 1
ATOM 733 N N . ILE A 1 93 ? 6.209 7.912 -1.884 1.00 95.69 93 ILE A N 1
ATOM 734 C CA . ILE A 1 93 ? 5.981 8.574 -0.602 1.00 95.69 93 ILE A CA 1
ATOM 735 C C . ILE A 1 93 ? 7.297 8.610 0.167 1.00 95.69 93 ILE A C 1
ATOM 737 O O . ILE A 1 93 ? 7.897 7.562 0.417 1.00 95.69 93 ILE A O 1
ATOM 741 N N . TYR A 1 94 ? 7.705 9.808 0.577 1.00 96.75 94 TYR A N 1
ATOM 742 C CA . TYR A 1 94 ? 8.856 10.051 1.440 1.00 96.75 94 TYR A CA 1
ATOM 743 C C . TYR A 1 94 ? 8.407 10.862 2.657 1.00 96.75 94 TYR A C 1
ATOM 745 O O . TYR A 1 94 ? 7.833 11.939 2.507 1.00 96.75 94 TYR A O 1
ATOM 753 N N . ASN A 1 95 ? 8.621 10.338 3.868 1.00 91.56 95 ASN A N 1
ATOM 754 C CA . ASN A 1 95 ? 8.180 10.963 5.125 1.00 91.56 95 ASN A CA 1
ATOM 755 C C . ASN A 1 95 ? 6.701 11.412 5.106 1.00 91.56 95 ASN A C 1
ATOM 757 O O . ASN A 1 95 ? 6.369 12.527 5.501 1.00 91.56 95 ASN A O 1
ATOM 761 N N . GLY A 1 96 ? 5.813 10.561 4.583 1.00 87.25 96 GLY A N 1
ATOM 762 C CA . GLY A 1 96 ? 4.376 10.846 4.470 1.00 87.25 96 GLY A CA 1
ATOM 763 C C . GLY A 1 96 ? 3.991 11.837 3.366 1.00 87.25 96 GLY A C 1
ATOM 764 O O . GLY A 1 96 ? 2.807 12.083 3.167 1.00 87.25 96 GLY A O 1
ATOM 765 N N . THR A 1 97 ? 4.959 12.375 2.620 1.00 90.69 97 THR A N 1
ATOM 766 C CA . THR A 1 97 ? 4.717 13.334 1.537 1.00 90.69 97 THR A CA 1
ATOM 767 C C . THR A 1 97 ? 4.889 12.659 0.174 1.00 90.69 97 THR A C 1
ATOM 769 O O . THR A 1 97 ? 5.914 12.008 -0.054 1.00 90.69 97 THR A O 1
ATOM 772 N N . PRO A 1 98 ? 3.920 12.796 -0.746 1.00 93.06 98 PRO A N 1
ATOM 773 C CA . PRO A 1 98 ? 4.086 12.372 -2.129 1.00 93.06 98 PRO A CA 1
ATOM 774 C C . PRO A 1 98 ? 5.185 13.168 -2.835 1.00 93.06 98 PRO A C 1
ATOM 776 O O . PRO A 1 98 ? 5.192 14.394 -2.784 1.00 93.06 98 PRO A O 1
ATOM 779 N N . ILE A 1 99 ? 6.080 12.458 -3.513 1.00 96.75 99 ILE A N 1
ATOM 780 C CA . ILE A 1 99 ? 7.158 13.003 -4.336 1.00 96.75 99 ILE A CA 1
ATOM 781 C C . ILE A 1 99 ? 7.230 12.261 -5.673 1.00 96.75 99 ILE A C 1
ATOM 783 O O . ILE A 1 99 ? 6.738 11.138 -5.822 1.00 96.75 99 ILE A O 1
ATOM 787 N N . THR A 1 100 ? 7.888 12.886 -6.635 1.00 98.31 100 THR A N 1
ATOM 788 C CA . THR A 1 100 ? 8.179 12.345 -7.960 1.00 98.31 100 THR A CA 1
ATOM 789 C C . THR A 1 100 ? 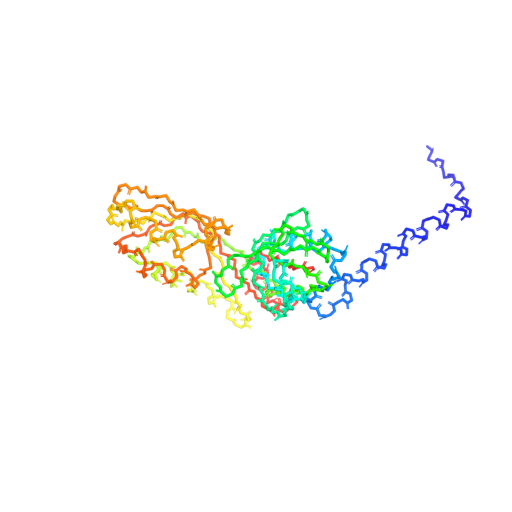9.682 12.170 -8.147 1.00 98.31 100 THR A C 1
ATOM 791 O O . THR A 1 100 ? 10.492 12.979 -7.686 1.00 98.31 100 THR A O 1
ATOM 794 N N . ILE A 1 101 ? 10.077 11.087 -8.809 1.00 98.81 101 ILE A N 1
ATOM 795 C CA . ILE A 1 101 ? 11.483 10.737 -9.021 1.00 98.81 101 ILE A CA 1
ATOM 796 C C . ILE A 1 101 ? 11.687 10.493 -10.511 1.00 98.81 101 ILE A C 1
ATOM 798 O O . ILE A 1 101 ? 11.012 9.650 -11.101 1.00 98.81 101 ILE A O 1
ATOM 802 N N . GLY A 1 102 ? 12.632 11.220 -11.101 1.00 98.44 102 GLY A N 1
ATOM 803 C CA . GLY A 1 102 ? 13.026 11.094 -12.501 1.00 98.44 102 GLY A CA 1
ATOM 804 C C . GLY A 1 102 ? 14.462 10.591 -12.639 1.00 98.44 102 GLY A C 1
ATOM 805 O O . GLY A 1 102 ? 15.172 10.389 -11.649 1.00 98.44 102 GLY A O 1
ATOM 806 N N . GLY A 1 103 ? 14.891 10.358 -13.880 1.00 97.62 103 GLY A N 1
ATOM 807 C CA . GLY A 1 103 ? 16.260 9.924 -14.180 1.00 97.62 103 GLY A CA 1
ATOM 808 C C . GLY A 1 103 ? 17.312 10.993 -13.876 1.00 97.62 103 GLY A C 1
ATOM 809 O O . GLY A 1 103 ? 16.988 12.106 -13.487 1.00 97.62 103 GLY A O 1
ATOM 810 N N . GLU A 1 104 ? 18.589 10.701 -14.108 1.00 96.31 104 GLU A N 1
ATOM 811 C CA . GL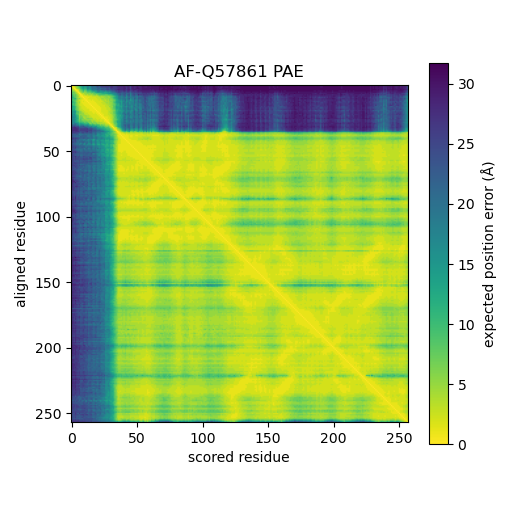U A 1 104 ? 19.711 11.546 -13.645 1.00 96.31 104 GLU A CA 1
ATOM 812 C C . GLU A 1 104 ? 19.664 13.012 -14.130 1.00 96.31 104 GLU A C 1
ATOM 814 O O . GLU A 1 104 ? 20.152 13.921 -13.450 1.00 96.31 104 GLU A O 1
ATOM 819 N N . LEU A 1 105 ? 19.038 13.246 -15.287 1.00 94.69 105 LEU A N 1
ATOM 820 C CA . LEU A 1 105 ? 18.871 14.560 -15.916 1.00 94.69 105 LEU A CA 1
ATOM 821 C C . LEU A 1 105 ? 17.499 15.209 -15.659 1.00 94.69 105 LEU A C 1
ATOM 823 O O . LEU A 1 105 ? 17.205 16.247 -16.254 1.00 94.69 105 LEU A O 1
ATOM 827 N N . ALA A 1 106 ? 16.653 14.623 -14.810 1.00 95.25 106 ALA A N 1
ATOM 828 C CA . ALA A 1 106 ? 15.329 15.167 -14.545 1.00 95.25 106 ALA A CA 1
ATOM 829 C C . ALA A 1 106 ? 15.381 16.557 -13.895 1.00 95.25 106 ALA A C 1
ATOM 831 O O . ALA A 1 106 ? 16.260 16.894 -13.090 1.00 95.25 106 ALA A O 1
ATOM 832 N N . TYR A 1 107 ? 14.409 17.376 -14.284 1.00 93.19 107 TYR A N 1
ATOM 833 C CA . TYR A 1 107 ? 14.243 18.754 -13.829 1.00 93.19 107 TYR A CA 1
ATOM 834 C C . TYR A 1 107 ? 12.791 19.099 -13.478 1.00 93.19 107 TYR A C 1
ATOM 836 O O . TYR A 1 107 ? 12.578 20.136 -12.854 1.00 93.19 107 TYR A O 1
ATOM 844 N N . GLN A 1 108 ? 11.818 18.272 -13.884 1.00 95.56 108 GLN A N 1
ATOM 845 C CA . GLN A 1 108 ? 10.396 18.458 -13.571 1.00 95.56 108 GLN A CA 1
ATOM 846 C C . GLN A 1 108 ? 10.004 17.717 -12.291 1.00 95.56 108 GLN A C 1
ATOM 848 O O . GLN A 1 108 ? 9.199 18.223 -11.518 1.00 95.56 108 GLN A O 1
ATOM 853 N N . GLU A 1 109 ? 10.590 16.543 -12.069 1.00 98.12 109 GLU A N 1
ATOM 854 C CA . GLU A 1 109 ? 10.403 15.735 -10.870 1.00 98.12 109 GLU A CA 1
ATOM 855 C C . GLU A 1 109 ? 11.078 16.356 -9.644 1.00 98.12 109 GLU A C 1
ATOM 857 O O . GLU A 1 109 ? 11.990 17.173 -9.771 1.00 98.12 109 GLU A O 1
ATOM 862 N N . ASP A 1 110 ? 10.691 15.927 -8.444 1.00 98.50 110 ASP A N 1
ATOM 863 C CA . ASP A 1 110 ? 11.285 16.403 -7.190 1.00 98.50 110 ASP A CA 1
ATOM 864 C C . ASP A 1 110 ? 12.727 15.902 -7.003 1.00 98.50 110 ASP A C 1
ATOM 866 O O . ASP A 1 110 ? 13.588 16.635 -6.499 1.00 98.50 110 ASP A O 1
ATOM 870 N N . ILE A 1 111 ? 13.006 14.662 -7.434 1.00 98.75 111 ILE A N 1
ATOM 871 C CA . ILE A 1 111 ? 14.308 13.999 -7.279 1.00 98.75 111 ILE A CA 1
ATOM 872 C C . ILE A 1 111 ? 14.945 13.606 -8.624 1.00 98.75 111 ILE A C 1
ATOM 874 O O . ILE A 1 111 ? 14.409 12.820 -9.400 1.00 98.75 111 ILE A O 1
ATOM 878 N N . ALA A 1 112 ? 16.159 14.127 -8.803 1.00 98.62 112 ALA A N 1
ATOM 879 C CA . ALA A 1 112 ? 17.273 13.724 -9.659 1.00 98.62 112 ALA A CA 1
ATOM 880 C C . ALA A 1 112 ? 17.914 12.366 -9.334 1.00 98.62 112 ALA A C 1
ATOM 882 O O . ALA A 1 112 ? 18.946 12.400 -8.658 1.00 98.62 112 ALA A O 1
ATOM 883 N N . ALA A 1 113 ? 17.384 11.204 -9.740 1.00 98.69 113 ALA A N 1
ATOM 884 C CA . ALA A 1 113 ? 17.971 9.919 -9.334 1.00 98.69 113 ALA A CA 1
ATOM 885 C C . ALA A 1 113 ? 19.238 9.554 -10.127 1.00 98.69 113 ALA A C 1
ATOM 887 O O . ALA A 1 113 ? 19.229 9.512 -11.352 1.00 98.69 113 ALA A O 1
ATOM 888 N N . LYS A 1 114 ? 20.319 9.223 -9.414 1.00 98.12 114 LYS A N 1
ATOM 889 C CA . LYS A 1 114 ? 21.554 8.649 -9.973 1.00 98.12 114 LYS A CA 1
ATOM 890 C C . LYS A 1 114 ? 21.551 7.120 -9.903 1.00 98.12 114 LYS A C 1
ATOM 892 O O . LYS A 1 114 ? 22.019 6.476 -10.834 1.00 98.12 114 LYS A O 1
ATOM 897 N N . LYS A 1 115 ? 21.042 6.552 -8.808 1.00 98.12 115 LYS A N 1
ATOM 898 C CA . LYS A 1 115 ? 20.877 5.106 -8.609 1.00 98.12 115 LYS A CA 1
ATOM 899 C C . LYS A 1 115 ? 19.551 4.840 -7.902 1.00 98.12 115 LYS A C 1
ATOM 901 O O . LYS A 1 115 ? 19.182 5.580 -6.988 1.00 98.12 115 LYS A O 1
ATOM 906 N N . ILE A 1 116 ? 18.860 3.791 -8.330 1.00 98.25 116 ILE A N 1
ATOM 907 C CA . ILE A 1 116 ? 17.600 3.311 -7.761 1.00 98.25 116 ILE A CA 1
ATOM 908 C C . ILE A 1 116 ? 17.766 1.827 -7.459 1.00 98.25 116 ILE A C 1
ATOM 910 O O . ILE A 1 116 ? 18.196 1.065 -8.324 1.00 98.25 116 ILE A O 1
ATOM 914 N N . ILE A 1 117 ? 17.427 1.424 -6.241 1.00 96.75 117 ILE A N 1
ATOM 915 C CA . ILE A 1 117 ? 17.403 0.023 -5.821 1.00 96.75 117 ILE A CA 1
ATOM 916 C C . ILE A 1 117 ? 15.972 -0.275 -5.397 1.00 96.75 117 ILE A C 1
ATOM 918 O O . ILE A 1 117 ? 15.471 0.336 -4.458 1.00 96.75 117 ILE A O 1
ATOM 922 N N . LEU A 1 118 ? 15.287 -1.141 -6.137 1.00 96.69 118 LEU A N 1
ATOM 923 C CA . LEU A 1 118 ? 13.914 -1.532 -5.845 1.00 96.69 118 LEU A CA 1
ATOM 924 C C . LEU A 1 118 ? 13.904 -2.694 -4.861 1.00 96.69 118 LEU A C 1
ATOM 926 O O . LEU A 1 118 ? 14.552 -3.696 -5.128 1.00 96.69 118 LEU A O 1
ATOM 930 N N . HIS A 1 119 ? 13.096 -2.586 -3.814 1.00 95.06 119 HIS A N 1
ATOM 931 C CA . HIS A 1 119 ? 12.899 -3.586 -2.768 1.00 95.06 119 HIS A CA 1
ATOM 932 C C . HIS A 1 119 ? 11.420 -4.003 -2.734 1.00 95.06 119 HIS A C 1
ATOM 934 O O . HIS A 1 119 ? 10.623 -3.416 -1.987 1.00 95.06 119 HIS A O 1
ATOM 940 N N . PRO A 1 120 ? 10.994 -4.966 -3.572 1.00 94.50 120 PRO A N 1
ATOM 941 C CA . PRO A 1 120 ? 9.664 -5.546 -3.450 1.00 94.50 120 PRO A CA 1
ATOM 942 C C . PRO A 1 120 ? 9.477 -6.159 -2.061 1.00 94.50 120 PRO A C 1
ATOM 944 O O . PRO A 1 120 ? 10.352 -6.860 -1.550 1.00 94.50 120 PRO A O 1
ATOM 947 N N . ILE A 1 121 ? 8.326 -5.908 -1.448 1.00 93.25 121 ILE A N 1
ATOM 948 C CA . ILE A 1 121 ? 7.982 -6.456 -0.139 1.00 93.25 121 ILE A CA 1
ATOM 949 C C . ILE A 1 121 ? 7.300 -7.806 -0.348 1.00 93.25 121 ILE A C 1
ATOM 951 O O . ILE A 1 121 ? 6.234 -7.887 -0.954 1.00 93.25 121 ILE A O 1
ATOM 955 N N . GLY A 1 122 ? 7.903 -8.853 0.212 1.00 92.62 122 GLY A N 1
ATOM 956 C CA . GLY A 1 122 ? 7.440 -10.229 0.067 1.00 92.62 122 GLY A CA 1
ATOM 957 C C . GLY A 1 122 ? 7.942 -10.897 -1.213 1.00 92.62 122 GLY A C 1
ATOM 958 O O . GLY A 1 122 ? 8.494 -10.264 -2.107 1.00 92.62 122 GLY A O 1
ATOM 959 N N . LYS A 1 123 ? 7.761 -12.214 -1.278 1.00 92.50 123 LYS A N 1
ATOM 960 C CA . LYS A 1 123 ? 8.168 -13.065 -2.409 1.00 92.50 123 LYS A CA 1
ATOM 961 C C . LYS A 1 123 ? 6.968 -13.660 -3.136 1.00 92.50 123 LYS A C 1
ATOM 963 O O . LYS A 1 123 ? 7.004 -13.836 -4.354 1.00 92.50 123 LYS A O 1
ATOM 968 N N . SER A 1 124 ? 5.901 -13.920 -2.382 1.00 95.31 124 SER A N 1
ATOM 969 C CA . SER A 1 124 ? 4.656 -14.483 -2.886 1.00 95.31 124 SER A CA 1
ATOM 970 C C . SER A 1 124 ? 3.456 -13.746 -2.297 1.00 95.31 124 SER A C 1
ATOM 972 O O . SER A 1 124 ? 3.525 -13.196 -1.197 1.00 95.31 124 SER A O 1
ATOM 974 N N . ILE A 1 125 ? 2.339 -13.768 -3.016 1.00 97.06 125 ILE A N 1
ATOM 975 C CA . ILE A 1 125 ? 1.038 -13.306 -2.537 1.00 97.06 125 ILE A CA 1
ATOM 976 C C . ILE A 1 125 ? 0.068 -14.470 -2.631 1.00 97.06 125 ILE A C 1
ATOM 978 O O . ILE A 1 125 ? -0.146 -15.007 -3.716 1.00 97.06 125 ILE A O 1
ATOM 982 N N . ILE A 1 126 ? -0.530 -14.831 -1.502 1.00 97.50 126 ILE A N 1
ATOM 983 C CA . ILE A 1 126 ? -1.673 -15.740 -1.458 1.00 97.50 126 ILE A CA 1
ATOM 984 C C . ILE A 1 126 ? -2.914 -14.867 -1.570 1.00 97.50 126 ILE A C 1
ATOM 986 O O . ILE A 1 126 ? -3.088 -13.964 -0.748 1.00 97.50 126 ILE A O 1
ATOM 990 N N . PHE A 1 127 ? -3.767 -15.110 -2.560 1.00 95.00 127 PHE A N 1
ATOM 991 C CA . PHE A 1 127 ? -5.000 -14.345 -2.696 1.00 95.00 127 PHE A CA 1
ATOM 992 C C . PHE A 1 127 ? -6.238 -15.230 -2.758 1.00 95.00 127 PHE A C 1
ATOM 994 O O . PHE A 1 127 ? -6.222 -16.342 -3.289 1.00 95.00 127 PHE A O 1
ATOM 1001 N N . TYR A 1 128 ? -7.309 -14.725 -2.159 1.00 97.31 128 TYR A N 1
ATOM 1002 C CA . TYR A 1 128 ? -8.594 -15.402 -2.062 1.00 97.31 128 TYR A CA 1
ATOM 1003 C C . TYR A 1 128 ? -9.714 -14.395 -1.884 1.00 97.31 128 TYR A C 1
ATOM 1005 O O . TYR A 1 128 ? -9.487 -13.239 -1.528 1.00 97.31 128 TYR A O 1
ATOM 1013 N N . GLU A 1 129 ? -10.934 -14.855 -2.117 1.00 97.75 129 GLU A N 1
ATOM 1014 C CA . GLU A 1 129 ? -12.114 -14.044 -1.892 1.00 97.75 129 GLU A CA 1
ATOM 1015 C C . GLU A 1 129 ? -12.739 -14.369 -0.534 1.00 97.75 129 GLU A C 1
ATOM 1017 O O . GLU A 1 129 ? -12.875 -15.533 -0.153 1.00 97.75 129 GLU A O 1
ATOM 1022 N N . LEU A 1 130 ? -13.148 -13.328 0.178 1.00 98.06 130 LEU A N 1
ATOM 1023 C CA . LEU A 1 130 ? -13.919 -13.406 1.406 1.00 98.06 130 LEU A CA 1
ATOM 1024 C C . LEU A 1 130 ? -15.352 -12.962 1.109 1.00 98.06 130 LEU A C 1
ATOM 1026 O O . LEU A 1 130 ? -15.577 -11.949 0.442 1.00 98.06 130 LEU A O 1
ATOM 1030 N N . ASN A 1 131 ? -16.327 -13.736 1.584 1.00 98.31 131 ASN A N 1
ATOM 1031 C CA . ASN A 1 131 ? -17.736 -13.367 1.473 1.00 98.31 131 ASN A CA 1
ATOM 1032 C C . ASN A 1 131 ? -18.018 -12.041 2.203 1.00 98.31 131 ASN A C 1
ATOM 1034 O O . ASN A 1 131 ? -17.253 -11.679 3.096 1.00 98.31 131 ASN A O 1
ATOM 1038 N N . PRO A 1 132 ? -19.102 -11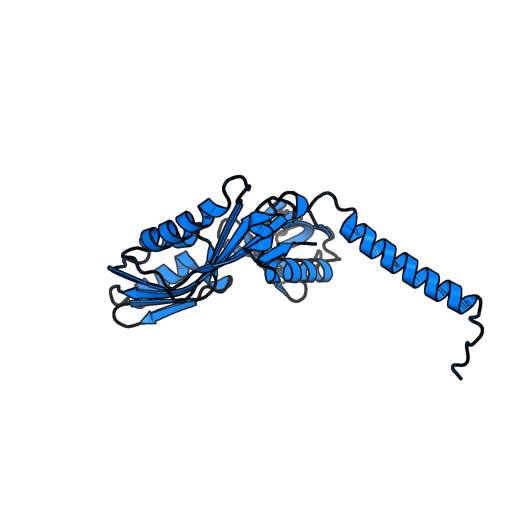.329 1.842 1.00 98.62 132 PRO A N 1
ATOM 1039 C CA . PRO A 1 132 ? -19.550 -10.143 2.565 1.00 98.62 132 PRO A CA 1
ATOM 1040 C C . PRO A 1 132 ? -19.536 -10.338 4.083 1.00 98.62 132 PRO A C 1
ATOM 1042 O O . PRO A 1 132 ? -20.044 -11.344 4.584 1.00 98.62 132 PRO A O 1
ATOM 1045 N N . ILE A 1 133 ? -18.961 -9.368 4.788 1.00 98.19 133 ILE A N 1
ATOM 1046 C CA . ILE A 1 133 ? -18.931 -9.311 6.248 1.00 98.19 133 ILE A CA 1
ATOM 1047 C C . ILE A 1 133 ? -19.573 -8.014 6.732 1.00 98.19 133 ILE A C 1
ATOM 1049 O O . ILE A 1 133 ? -19.612 -7.008 6.020 1.00 98.19 133 ILE A O 1
ATOM 1053 N N . GLU A 1 134 ? -20.070 -8.056 7.962 1.00 98.44 134 GLU A N 1
ATOM 1054 C CA . GLU A 1 134 ? -20.674 -6.918 8.642 1.00 98.44 134 GLU A CA 1
ATOM 1055 C C . GLU A 1 134 ? -19.954 -6.654 9.964 1.00 98.44 134 GLU A C 1
ATOM 1057 O O . GLU A 1 134 ? -19.421 -7.568 10.597 1.00 98.44 134 GLU A O 1
ATOM 1062 N N . GLY A 1 135 ? -19.933 -5.397 10.389 1.00 98.12 135 GLY A N 1
ATOM 1063 C CA . GLY A 1 135 ? -19.279 -4.968 11.622 1.00 98.12 135 GLY A CA 1
ATOM 1064 C C . GLY A 1 135 ? -19.762 -3.589 12.047 1.00 98.12 135 GLY A C 1
ATOM 1065 O O . GLY A 1 135 ? -20.410 -2.888 11.279 1.00 98.12 135 GLY A O 1
ATOM 1066 N N . LYS A 1 136 ? -19.464 -3.172 13.279 1.00 97.62 136 LYS A N 1
ATOM 1067 C CA . LYS A 1 136 ? -19.856 -1.836 13.770 1.00 97.62 136 LYS A CA 1
ATOM 1068 C C . LYS A 1 136 ? -18.740 -0.809 13.598 1.00 97.62 136 LYS A C 1
ATOM 1070 O O . LYS A 1 136 ? -19.009 0.389 13.542 1.00 97.62 136 LYS A O 1
ATOM 1075 N N . SER A 1 137 ? -17.503 -1.283 13.500 1.00 97.62 137 SER A N 1
ATOM 1076 C CA . SER A 1 137 ? -16.281 -0.495 13.343 1.00 97.62 137 SER A CA 1
ATOM 1077 C C . SER A 1 137 ? -15.378 -1.062 12.254 1.00 97.62 137 SER A C 1
ATOM 1079 O O . SER A 1 137 ? -15.466 -2.248 11.917 1.00 97.62 137 SER A O 1
ATOM 1081 N N . PHE A 1 138 ? -14.466 -0.244 11.724 1.00 98.00 138 PHE A N 1
ATOM 1082 C CA . PHE A 1 138 ? -13.465 -0.736 10.773 1.00 98.00 138 PHE A CA 1
ATOM 1083 C C . PHE A 1 138 ? -12.543 -1.769 11.418 1.00 98.00 138 PHE A C 1
ATOM 1085 O O . PHE A 1 138 ? -12.089 -2.702 10.751 1.00 98.00 138 PHE A O 1
ATOM 1092 N N . ARG A 1 139 ? -12.307 -1.649 12.727 1.00 96.94 139 ARG A N 1
ATOM 1093 C CA . ARG A 1 139 ? -11.586 -2.658 13.497 1.00 96.94 139 ARG A CA 1
ATOM 1094 C C . ARG A 1 139 ? -12.308 -4.005 13.553 1.00 96.94 139 ARG A C 1
ATOM 1096 O O . ARG A 1 139 ? -11.620 -5.018 13.483 1.00 96.94 139 ARG A O 1
ATOM 1103 N N . ASP A 1 140 ? -13.639 -4.048 13.619 1.00 97.75 140 ASP A N 1
ATOM 1104 C CA . ASP A 1 140 ? -14.383 -5.320 13.554 1.00 97.75 140 ASP A CA 1
ATOM 1105 C C . ASP A 1 140 ? -14.155 -6.010 12.203 1.00 97.75 140 ASP A C 1
ATOM 1107 O O . ASP A 1 140 ? -13.758 -7.174 12.160 1.00 97.75 140 ASP A O 1
ATOM 1111 N N . ILE A 1 141 ? -14.299 -5.256 11.107 1.00 98.38 141 ILE A N 1
ATOM 1112 C CA . ILE A 1 141 ? -14.039 -5.740 9.743 1.00 98.38 141 ILE A CA 1
ATOM 1113 C C . ILE A 1 141 ? -12.595 -6.241 9.613 1.00 98.38 141 ILE A C 1
ATOM 1115 O O . ILE A 1 141 ? -12.343 -7.326 9.089 1.00 98.38 141 ILE A O 1
ATOM 1119 N N . ALA A 1 142 ? -11.629 -5.475 10.124 1.00 98.19 142 ALA A N 1
ATOM 1120 C CA . ALA A 1 142 ? -10.224 -5.849 10.072 1.00 98.19 142 ALA A CA 1
ATOM 1121 C C . ALA A 1 142 ? -9.908 -7.108 10.894 1.00 98.19 142 ALA A C 1
ATOM 1123 O O . ALA A 1 142 ? -9.088 -7.916 10.461 1.00 98.19 142 ALA A O 1
ATOM 1124 N N . ASN A 1 143 ? -10.551 -7.292 12.050 1.00 97.94 143 ASN A N 1
ATOM 1125 C CA . ASN A 1 143 ? -10.373 -8.476 12.890 1.00 97.94 143 ASN A CA 1
ATOM 1126 C C . ASN A 1 143 ? -10.935 -9.737 12.218 1.00 97.94 143 ASN A C 1
ATOM 1128 O O . ASN A 1 143 ? -10.304 -10.791 12.287 1.00 97.94 143 ASN A O 1
ATOM 1132 N N . GLU A 1 144 ? -12.083 -9.639 11.541 1.00 98.25 144 GLU A N 1
ATOM 1133 C CA . GLU A 1 144 ? -12.635 -10.747 10.751 1.00 98.25 144 GLU A CA 1
ATOM 1134 C C . GLU A 1 144 ? -11.677 -11.156 9.624 1.00 98.25 144 GLU A C 1
ATOM 1136 O O . GLU A 1 144 ? -11.347 -12.334 9.476 1.00 98.25 144 GLU A O 1
ATOM 1141 N N . ILE A 1 145 ? -11.124 -10.184 8.893 1.00 98.38 145 ILE A N 1
ATOM 1142 C CA . ILE A 1 145 ? -10.116 -10.453 7.858 1.00 98.38 145 ILE A CA 1
ATOM 1143 C C . ILE A 1 145 ? -8.860 -11.082 8.478 1.00 98.38 145 ILE A C 1
ATOM 1145 O O . ILE A 1 145 ? -8.377 -12.105 7.995 1.00 98.38 145 ILE A O 1
ATOM 1149 N N . GLU A 1 146 ? -8.345 -10.536 9.578 1.00 96.88 146 GLU A N 1
ATOM 1150 C CA . GLU A 1 146 ? -7.177 -11.075 10.286 1.00 96.88 146 GLU A CA 1
ATOM 1151 C C . GLU A 1 146 ? -7.412 -12.497 10.820 1.00 96.88 146 GLU A C 1
ATOM 1153 O O . GLU A 1 146 ? -6.499 -13.321 10.833 1.00 96.88 146 GLU A O 1
ATOM 1158 N N . ASN A 1 147 ? -8.641 -12.846 11.198 1.00 97.44 147 ASN A N 1
ATOM 1159 C CA . ASN A 1 147 ? -8.969 -14.218 11.573 1.00 97.44 147 ASN A CA 1
ATOM 1160 C C . ASN A 1 147 ? -8.785 -15.188 10.401 1.00 97.44 147 ASN A C 1
ATOM 1162 O O . ASN A 1 147 ? -8.297 -16.300 10.609 1.00 97.44 147 ASN A O 1
ATOM 1166 N N . THR A 1 148 ? -9.108 -14.774 9.175 1.00 96.12 148 THR A N 1
ATOM 1167 C CA . THR A 1 148 ? -8.929 -15.625 7.989 1.00 96.12 148 THR A CA 1
ATOM 1168 C C . THR A 1 148 ? -7.461 -15.832 7.610 1.00 96.12 148 THR A C 1
ATOM 1170 O O . THR A 1 148 ? -7.112 -16.889 7.076 1.00 96.12 148 THR A O 1
ATOM 1173 N N . THR A 1 149 ? -6.569 -14.898 7.964 1.00 95.44 149 THR A N 1
ATOM 1174 C CA . THR A 1 149 ? -5.128 -15.041 7.695 1.00 95.44 149 THR A CA 1
ATOM 1175 C C . THR A 1 149 ? -4.442 -16.057 8.612 1.00 95.44 149 THR A C 1
ATOM 1177 O O . THR A 1 149 ? -3.381 -16.573 8.259 1.00 95.44 149 THR A O 1
ATOM 1180 N N . LYS A 1 150 ? -5.076 -16.453 9.727 1.00 93.56 150 LYS A N 1
ATOM 1181 C CA . LYS A 1 150 ? -4.585 -17.523 10.622 1.00 93.56 150 LYS A CA 1
ATOM 1182 C C . LYS A 1 150 ? -4.458 -18.882 9.928 1.00 93.56 150 LYS A C 1
ATOM 1184 O O . LYS A 1 150 ? -3.680 -19.726 10.370 1.00 93.56 150 LYS A O 1
ATOM 1189 N N . ASN A 1 151 ? -5.163 -19.096 8.815 1.00 92.00 151 ASN A N 1
ATOM 1190 C CA . ASN A 1 151 ? -5.000 -20.291 7.978 1.00 92.00 151 ASN A CA 1
ATOM 1191 C C . ASN A 1 151 ? -3.590 -20.412 7.372 1.00 92.00 151 ASN A C 1
ATOM 1193 O O . ASN A 1 151 ? -3.199 -21.494 6.934 1.00 92.00 151 ASN A O 1
ATOM 1197 N N . PHE A 1 152 ? -2.823 -19.321 7.381 1.00 95.06 152 PHE A N 1
ATOM 1198 C CA . PHE A 1 152 ? -1.450 -19.239 6.890 1.00 95.06 152 PHE A CA 1
ATOM 1199 C C . PHE A 1 152 ? -0.424 -19.184 8.032 1.00 95.06 152 PHE A C 1
ATOM 1201 O O . PHE A 1 152 ? 0.722 -18.790 7.816 1.00 95.06 152 PHE A O 1
ATOM 1208 N N . ASN A 1 153 ? -0.817 -19.588 9.249 1.00 85.88 153 ASN A N 1
ATOM 1209 C CA . ASN A 1 153 ? 0.093 -19.720 10.384 1.00 85.88 153 ASN A CA 1
ATOM 1210 C C . ASN A 1 153 ? 1.314 -20.575 10.003 1.00 85.88 153 ASN A C 1
ATOM 1212 O O . ASN A 1 153 ? 1.178 -21.689 9.498 1.00 85.88 153 ASN A O 1
ATOM 1216 N N . GLY A 1 154 ? 2.508 -20.043 10.268 1.00 90.44 154 GLY A N 1
ATOM 1217 C CA . GLY A 1 154 ? 3.790 -20.642 9.882 1.00 90.44 154 GLY A CA 1
ATOM 1218 C C . GLY A 1 154 ? 4.444 -19.973 8.671 1.00 90.44 154 GLY A C 1
ATOM 1219 O O . GLY A 1 154 ? 5.648 -20.126 8.484 1.00 90.44 154 GLY A O 1
ATOM 1220 N N . LEU A 1 155 ? 3.693 -19.188 7.894 1.00 96.00 155 LEU A N 1
ATOM 1221 C CA . LEU A 1 155 ? 4.264 -18.296 6.888 1.00 96.00 155 LEU A CA 1
ATOM 1222 C C . LEU A 1 155 ? 4.640 -16.945 7.502 1.00 96.00 155 LEU A C 1
ATOM 1224 O O . LEU A 1 155 ? 4.035 -16.482 8.471 1.00 96.00 155 LEU A O 1
ATOM 1228 N N . ASN A 1 156 ? 5.634 -16.293 6.906 1.00 95.94 156 ASN A N 1
ATOM 1229 C CA . ASN A 1 156 ? 6.063 -14.954 7.281 1.00 95.94 156 ASN A CA 1
ATOM 1230 C C . ASN A 1 156 ? 5.208 -13.915 6.544 1.00 95.94 156 ASN A C 1
ATOM 1232 O O . ASN A 1 156 ? 5.576 -13.459 5.458 1.00 95.94 156 ASN A O 1
ATOM 1236 N N . ILE A 1 157 ? 4.045 -13.587 7.111 1.00 96.00 157 ILE A N 1
ATOM 1237 C CA . ILE A 1 157 ? 3.142 -12.557 6.581 1.00 96.00 157 ILE A CA 1
ATOM 1238 C C . ILE A 1 157 ? 3.760 -11.179 6.835 1.00 96.00 157 ILE A C 1
ATOM 1240 O O . ILE A 1 157 ? 3.988 -10.798 7.981 1.00 96.00 157 ILE A O 1
ATOM 1244 N N . VAL A 1 158 ? 3.999 -10.427 5.763 1.00 95.38 158 VAL A N 1
ATOM 1245 C CA . VAL A 1 158 ? 4.613 -9.090 5.821 1.00 95.38 158 VAL A CA 1
ATOM 1246 C C . VAL A 1 158 ? 3.617 -7.966 5.561 1.00 95.38 158 VAL A C 1
ATOM 1248 O O . VAL A 1 158 ? 3.839 -6.845 6.010 1.00 95.38 158 VAL A O 1
ATOM 1251 N N . ASP A 1 159 ? 2.521 -8.248 4.856 1.00 95.81 159 ASP A N 1
ATOM 1252 C CA . ASP A 1 159 ? 1.454 -7.282 4.601 1.00 95.81 159 ASP A CA 1
ATOM 1253 C C . ASP A 1 159 ? 0.147 -8.007 4.248 1.00 95.81 159 ASP A C 1
ATOM 1255 O O . ASP A 1 159 ? 0.154 -9.156 3.795 1.00 95.81 159 ASP A O 1
ATOM 1259 N N . VAL A 1 160 ? -0.981 -7.327 4.437 1.00 97.69 160 VAL A N 1
ATOM 1260 C CA . VAL A 1 160 ? -2.300 -7.797 4.003 1.00 97.69 160 VAL A CA 1
ATOM 1261 C C . VAL A 1 160 ? -3.012 -6.634 3.330 1.00 97.69 160 VAL A C 1
ATOM 1263 O O . VAL A 1 160 ? -3.230 -5.591 3.949 1.00 97.69 160 VAL A O 1
ATOM 1266 N N . ILE A 1 161 ? -3.388 -6.814 2.067 1.00 97.00 161 ILE A N 1
ATOM 1267 C CA . ILE A 1 161 ? -4.126 -5.822 1.282 1.00 97.00 161 ILE A CA 1
ATOM 1268 C C . ILE A 1 161 ? -5.543 -6.341 1.066 1.00 97.00 161 ILE A C 1
ATOM 1270 O O . ILE A 1 161 ? -5.753 -7.507 0.736 1.00 97.00 161 ILE A O 1
ATOM 1274 N N . VAL A 1 162 ? -6.511 -5.456 1.249 1.00 97.69 162 VAL A N 1
ATOM 1275 C CA . VAL A 1 162 ? -7.935 -5.720 1.086 1.00 97.69 162 VAL A CA 1
ATOM 1276 C C . VAL A 1 162 ? -8.421 -4.918 -0.110 1.00 97.69 162 VAL A C 1
ATOM 1278 O O . VAL A 1 162 ? -8.204 -3.709 -0.172 1.00 97.69 162 VAL A O 1
ATOM 1281 N N . GLU A 1 163 ? -9.074 -5.581 -1.054 1.00 97.56 163 GLU A N 1
ATOM 1282 C CA . GLU A 1 163 ? -9.726 -4.952 -2.197 1.00 97.56 163 GLU A CA 1
ATOM 1283 C C . GLU A 1 163 ? -11.222 -5.241 -2.176 1.00 97.56 163 GLU A C 1
ATOM 1285 O O . GLU A 1 163 ? -11.642 -6.387 -2.023 1.00 97.56 163 GLU A O 1
ATOM 1290 N N . GLY A 1 164 ? -12.040 -4.211 -2.346 1.00 98.00 164 GLY A N 1
ATOM 1291 C CA . GLY A 1 164 ? -13.486 -4.376 -2.410 1.00 98.00 164 GLY A CA 1
ATOM 1292 C C . GLY A 1 164 ? -14.216 -3.063 -2.213 1.00 98.00 164 GLY A C 1
ATOM 1293 O O . GLY A 1 164 ? -13.694 -1.997 -2.537 1.00 98.00 164 GLY A O 1
ATOM 1294 N N . SER A 1 165 ? -15.446 -3.140 -1.717 1.00 98.56 165 SER A N 1
ATOM 1295 C CA . SER A 1 165 ? -16.255 -1.980 -1.346 1.00 98.56 165 SER A CA 1
ATOM 1296 C C . SER A 1 165 ? -16.851 -2.152 0.047 1.00 98.56 165 SER A C 1
ATOM 1298 O O . SER A 1 165 ? -17.145 -3.270 0.465 1.00 98.56 165 SER A O 1
ATOM 1300 N N . MET A 1 166 ? -17.037 -1.046 0.761 1.00 98.62 166 MET A N 1
ATOM 1301 C CA . MET A 1 166 ? -17.629 -0.989 2.094 1.00 98.62 166 MET A CA 1
ATOM 1302 C C . MET A 1 166 ? -18.647 0.149 2.131 1.00 98.62 166 MET A C 1
ATOM 1304 O O . MET A 1 166 ? -18.304 1.293 1.828 1.00 98.62 166 MET A O 1
ATOM 1308 N N . GLY A 1 167 ? -19.888 -0.166 2.488 1.00 98.56 167 GLY A N 1
ATOM 1309 C CA . GLY A 1 167 ? -20.882 0.824 2.889 1.00 98.56 167 GLY A CA 1
ATOM 1310 C C . GLY A 1 167 ? -20.754 1.071 4.385 1.00 98.56 167 GLY A C 1
ATOM 1311 O O . GLY A 1 167 ? -20.722 0.114 5.156 1.00 98.56 167 GLY A O 1
ATOM 1312 N N . VAL A 1 168 ? -20.635 2.335 4.783 1.00 98.62 168 VAL A N 1
ATOM 1313 C CA . VAL A 1 168 ? -20.369 2.742 6.165 1.00 98.62 168 VAL A CA 1
ATOM 1314 C C . VAL A 1 168 ? -21.456 3.708 6.613 1.00 98.62 168 VAL A C 1
ATOM 1316 O O . VAL A 1 168 ? -21.523 4.830 6.109 1.00 98.62 168 VAL A O 1
ATOM 1319 N N . ASP A 1 169 ? -22.265 3.289 7.584 1.00 98.50 169 ASP A N 1
ATOM 1320 C CA . ASP A 1 169 ? -23.275 4.135 8.213 1.00 98.50 169 ASP A CA 1
ATOM 1321 C C . ASP A 1 169 ? -22.602 5.073 9.216 1.00 98.50 169 ASP A C 1
ATOM 1323 O O . ASP A 1 169 ? -21.995 4.644 10.208 1.00 98.50 169 ASP A O 1
ATOM 1327 N N . SER A 1 170 ? -22.744 6.373 8.979 1.00 97.00 170 SER A N 1
ATOM 1328 C CA . SER A 1 170 ? -22.138 7.430 9.785 1.00 97.00 170 SER A CA 1
ATOM 1329 C C . SER A 1 170 ? -23.005 8.690 9.770 1.00 97.00 170 SER A C 1
ATOM 1331 O O . SER A 1 170 ? -24.082 8.741 9.187 1.00 97.00 170 SER A O 1
ATOM 1333 N N . LYS A 1 171 ? -22.539 9.777 10.385 1.00 96.88 171 LYS A N 1
ATOM 1334 C CA . LYS A 1 171 ? -23.179 11.082 10.161 1.00 96.88 171 LYS A CA 1
ATOM 1335 C C . LYS A 1 171 ? -22.955 11.569 8.722 1.00 96.88 171 LYS A C 1
ATOM 1337 O O . LYS A 1 171 ? -22.000 11.154 8.066 1.00 96.88 171 LYS A O 1
ATOM 1342 N N . THR A 1 172 ? -23.764 12.529 8.273 1.00 97.81 172 THR A N 1
ATOM 1343 C CA . THR A 1 172 ? -23.448 13.321 7.075 1.00 97.81 172 THR A CA 1
ATOM 1344 C C . THR A 1 172 ? -22.277 14.255 7.371 1.00 97.81 172 THR A C 1
ATOM 1346 O O . THR A 1 172 ? -22.320 15.045 8.315 1.00 97.81 172 THR A O 1
ATOM 1349 N N . TYR A 1 173 ? -21.228 14.184 6.554 1.00 97.06 173 TYR A N 1
ATOM 1350 C CA . TYR A 1 173 ? -20.042 15.026 6.701 1.00 97.06 173 TYR A CA 1
ATOM 1351 C C . TYR A 1 173 ? -20.192 16.346 5.950 1.00 97.06 173 TYR A C 1
ATOM 1353 O O . TYR A 1 173 ? -20.533 16.363 4.761 1.00 97.06 173 TYR A O 1
ATOM 1361 N N . THR A 1 174 ? -19.865 17.450 6.618 1.00 97.69 174 THR A N 1
ATOM 1362 C CA . THR A 1 174 ? -19.748 18.773 5.987 1.00 97.69 174 THR A CA 1
ATOM 1363 C C . THR A 1 174 ? -18.539 18.827 5.042 1.00 97.69 174 THR A C 1
ATOM 1365 O O . THR A 1 174 ? -17.590 18.063 5.232 1.00 97.69 174 THR A O 1
ATOM 1368 N N . PRO A 1 175 ? -18.493 19.746 4.056 1.00 97.88 175 PRO A N 1
ATOM 1369 C CA . PRO A 1 175 ? -17.354 19.858 3.137 1.00 97.88 175 PRO A CA 1
ATOM 1370 C C . PRO A 1 175 ? -15.987 19.965 3.832 1.00 97.88 175 PRO A C 1
ATOM 1372 O O . PRO A 1 175 ? -15.017 19.354 3.391 1.00 97.88 175 PRO A O 1
ATOM 1375 N N . VAL A 1 176 ? -15.915 20.679 4.962 1.00 98.19 176 VAL A N 1
ATOM 1376 C CA . VAL A 1 176 ? -14.679 20.820 5.751 1.00 98.19 176 VAL A CA 1
ATOM 1377 C C . VAL A 1 176 ? -14.248 19.487 6.364 1.00 98.19 176 VAL A C 1
ATOM 1379 O O . VAL A 1 176 ? -13.065 19.155 6.352 1.00 98.19 176 VAL A O 1
ATOM 1382 N N 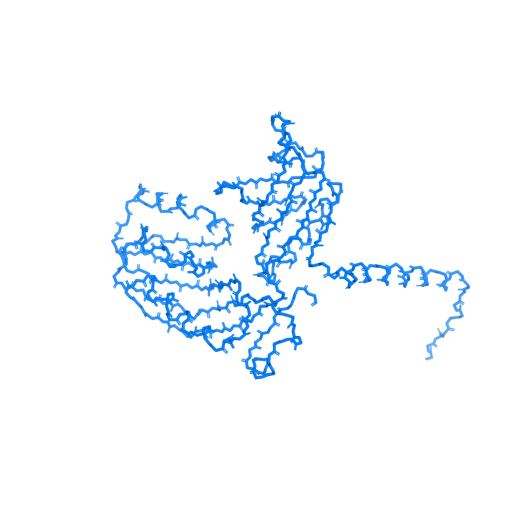. GLU A 1 177 ? -15.185 18.705 6.898 1.00 96.94 177 GLU A N 1
ATOM 1383 C CA . GLU A 1 177 ? -14.875 17.391 7.468 1.00 96.94 177 GLU A CA 1
ATOM 1384 C C . GLU A 1 177 ? -14.477 16.385 6.387 1.00 96.94 177 GLU A C 1
ATOM 1386 O O . GLU A 1 177 ? -13.509 15.651 6.581 1.00 96.94 177 GLU A O 1
ATOM 1391 N N . ARG A 1 178 ? -15.150 16.411 5.226 1.00 97.00 178 ARG A N 1
ATOM 1392 C CA . ARG A 1 178 ? -14.775 15.599 4.055 1.00 97.00 178 ARG A CA 1
ATOM 1393 C C . ARG A 1 178 ? -13.327 15.868 3.659 1.00 97.00 178 ARG A C 1
ATOM 1395 O O . ARG A 1 178 ? -12.540 14.932 3.564 1.00 97.00 178 ARG A O 1
ATOM 1402 N N . GLN A 1 179 ? -12.947 17.141 3.529 1.00 97.44 179 GLN A N 1
ATOM 1403 C CA . GLN A 1 179 ? -11.577 17.509 3.176 1.00 97.44 179 GLN A CA 1
ATOM 1404 C C . GLN A 1 179 ? -10.561 17.076 4.241 1.00 97.44 179 GLN A C 1
ATOM 1406 O O . GLN A 1 179 ? -9.472 16.628 3.895 1.00 97.44 179 GLN A O 1
ATOM 1411 N N . LYS A 1 180 ? -10.901 17.160 5.536 1.00 96.81 180 LYS A N 1
ATOM 1412 C CA . LYS A 1 180 ? -10.028 16.657 6.612 1.00 96.81 180 LYS A CA 1
ATOM 1413 C C . LYS A 1 180 ? -9.789 15.152 6.492 1.00 96.81 180 LYS A C 1
ATOM 1415 O O . LYS A 1 180 ? -8.650 14.718 6.633 1.00 96.81 180 LYS A O 1
ATOM 1420 N N . ILE A 1 181 ? -10.831 14.366 6.224 1.00 96.44 181 ILE A N 1
ATOM 1421 C CA . ILE A 1 181 ? -10.703 12.916 6.012 1.00 96.44 181 ILE A CA 1
ATOM 1422 C C . ILE A 1 181 ? -9.839 12.646 4.776 1.00 96.44 181 ILE A C 1
ATOM 1424 O O . ILE A 1 181 ? -8.874 11.894 4.862 1.00 96.44 181 ILE A O 1
ATOM 1428 N N . MET A 1 182 ? -10.124 13.323 3.660 1.00 95.06 182 MET A N 1
ATOM 1429 C CA . MET A 1 182 ? -9.362 13.169 2.419 1.00 95.06 182 MET A CA 1
ATOM 1430 C C . MET A 1 182 ? -7.881 13.520 2.591 1.00 95.06 182 MET A C 1
ATOM 1432 O O . MET A 1 182 ? -7.035 12.799 2.084 1.00 95.06 182 MET A O 1
ATOM 1436 N N . ASN A 1 183 ? -7.549 14.567 3.350 1.00 93.38 183 ASN A N 1
ATOM 1437 C CA . ASN A 1 183 ? -6.156 14.940 3.609 1.00 93.38 183 ASN A CA 1
ATOM 1438 C C . ASN A 1 183 ? -5.406 13.871 4.419 1.00 93.38 183 ASN A C 1
ATOM 1440 O O . ASN A 1 183 ? -4.236 13.620 4.150 1.00 93.38 183 ASN A O 1
ATOM 1444 N N . ASN A 1 184 ? -6.066 13.233 5.393 1.00 92.38 184 ASN A N 1
ATOM 1445 C CA . ASN A 1 184 ? -5.458 12.149 6.175 1.00 92.38 184 ASN A CA 1
ATOM 1446 C C . ASN A 1 184 ? -5.248 10.871 5.346 1.00 92.38 184 ASN A C 1
ATOM 1448 O O . ASN A 1 184 ? -4.388 10.065 5.688 1.00 92.38 184 ASN A O 1
ATOM 1452 N N . LEU A 1 185 ? -6.015 10.702 4.265 1.00 92.44 185 LEU A N 1
ATOM 1453 C CA . LEU A 1 185 ? -5.980 9.536 3.381 1.00 92.44 185 LEU A CA 1
ATOM 1454 C C . LEU A 1 185 ? -5.401 9.851 1.992 1.00 92.44 185 LEU A C 1
ATOM 1456 O O . LEU A 1 185 ? -5.520 9.025 1.094 1.00 92.44 185 LEU A O 1
ATOM 1460 N N . ASP A 1 186 ? -4.762 11.011 1.788 1.00 91.12 186 ASP A N 1
ATOM 1461 C CA . ASP A 1 186 ? -4.301 11.476 0.463 1.00 91.12 186 ASP A CA 1
ATOM 1462 C C . ASP A 1 186 ? -3.417 10.435 -0.242 1.00 91.12 186 ASP A C 1
ATOM 1464 O O . ASP A 1 186 ? -3.570 10.153 -1.431 1.00 91.12 186 ASP A O 1
ATOM 1468 N N . VAL A 1 187 ? -2.527 9.802 0.523 1.00 88.25 187 VAL A N 1
ATOM 1469 C CA . VAL A 1 187 ? -1.636 8.748 0.033 1.00 88.25 187 VAL A CA 1
ATOM 1470 C C . VAL A 1 187 ? -2.409 7.510 -0.422 1.00 88.25 187 VAL A C 1
ATOM 1472 O O . VAL A 1 187 ? -2.085 6.938 -1.462 1.00 88.25 187 VAL A O 1
ATOM 1475 N N . ASP A 1 188 ? -3.398 7.070 0.352 1.00 91.75 188 ASP A N 1
ATOM 1476 C CA . ASP A 1 188 ? -4.193 5.883 0.029 1.00 91.75 188 ASP A CA 1
ATOM 1477 C C . ASP A 1 188 ? -5.150 6.164 -1.136 1.00 91.75 188 ASP A C 1
ATOM 1479 O O . ASP A 1 188 ? -5.322 5.319 -2.012 1.00 91.75 188 ASP A O 1
ATOM 1483 N N . ILE A 1 189 ? -5.679 7.388 -1.229 1.00 92.81 189 ILE A N 1
ATOM 1484 C CA . ILE A 1 189 ? -6.489 7.842 -2.365 1.00 92.81 189 ILE A CA 1
ATOM 1485 C C . ILE A 1 189 ? -5.680 7.793 -3.662 1.00 92.81 189 ILE A C 1
ATOM 1487 O O . ILE A 1 189 ? -6.135 7.238 -4.661 1.00 92.81 189 ILE A O 1
ATOM 1491 N N . LYS A 1 190 ? -4.438 8.289 -3.642 1.00 87.75 190 LYS A N 1
ATOM 1492 C CA . LYS A 1 190 ? -3.522 8.210 -4.794 1.00 87.75 190 LYS A CA 1
ATOM 1493 C C . LYS A 1 190 ? -3.157 6.776 -5.182 1.00 87.75 190 LYS A C 1
ATOM 1495 O O . LYS A 1 190 ? -2.868 6.523 -6.345 1.00 87.75 190 LYS A O 1
ATOM 1500 N N . LYS A 1 191 ? -3.209 5.838 -4.232 1.00 87.75 191 LYS A N 1
ATOM 1501 C CA . LYS A 1 191 ? -3.040 4.391 -4.462 1.00 87.75 191 LYS A CA 1
ATOM 1502 C C . LYS A 1 191 ? -4.299 3.696 -4.990 1.00 87.75 191 LYS A C 1
ATOM 1504 O O . LYS A 1 191 ? -4.261 2.490 -5.226 1.00 87.75 191 LYS A O 1
ATOM 1509 N N . GLY A 1 192 ? -5.397 4.427 -5.174 1.00 87.25 192 GLY A N 1
ATOM 1510 C CA . GLY A 1 192 ? -6.648 3.903 -5.719 1.00 87.25 192 GLY A CA 1
ATOM 1511 C C . GLY A 1 192 ? -7.763 3.682 -4.695 1.00 87.25 192 GLY A C 1
ATOM 1512 O O . GLY A 1 192 ? -8.750 3.033 -5.037 1.00 87.25 192 GLY A O 1
ATOM 1513 N N . LEU A 1 193 ? -7.645 4.199 -3.465 1.00 95.25 193 LEU A N 1
ATOM 1514 C CA . L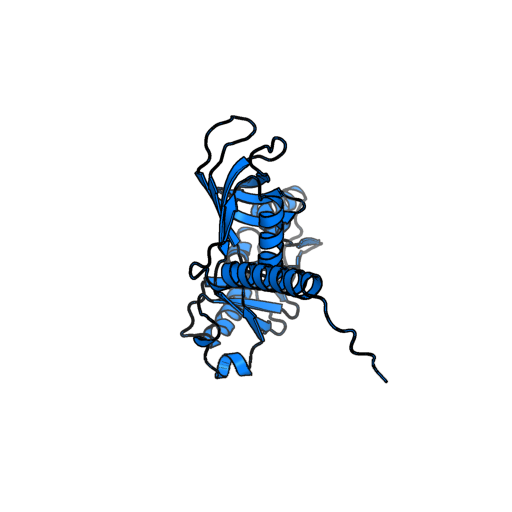EU A 1 193 ? -8.762 4.234 -2.517 1.00 95.25 193 LEU A CA 1
ATOM 1515 C C . LEU A 1 193 ? -9.774 5.318 -2.926 1.00 95.25 193 LEU A C 1
ATOM 1517 O O . LEU A 1 193 ? -9.459 6.506 -2.967 1.00 95.25 193 LEU A O 1
ATOM 1521 N N . GLY A 1 194 ? -11.012 4.929 -3.197 1.00 96.94 194 GLY A N 1
ATOM 1522 C CA . GLY A 1 194 ? -12.117 5.854 -3.410 1.00 96.94 194 GLY A CA 1
ATOM 1523 C C . GLY A 1 194 ? -12.922 6.068 -2.131 1.00 96.94 194 GLY A C 1
ATOM 1524 O O . GLY A 1 194 ? -13.190 5.129 -1.383 1.00 96.94 194 GLY A O 1
ATOM 1525 N N . LEU A 1 195 ? -13.312 7.321 -1.891 1.00 97.19 195 LEU A N 1
ATOM 1526 C CA . LEU A 1 195 ? -14.228 7.724 -0.823 1.00 97.19 195 LEU A CA 1
ATOM 1527 C C . LEU A 1 195 ? -15.371 8.532 -1.438 1.00 97.19 195 LEU A C 1
ATOM 1529 O O . LEU A 1 195 ? -15.158 9.634 -1.948 1.00 97.19 195 LEU A O 1
ATOM 1533 N N . TYR A 1 196 ? -16.589 8.009 -1.350 1.00 97.56 196 TYR A N 1
ATOM 1534 C CA . TYR A 1 196 ? -17.800 8.689 -1.795 1.00 97.56 196 TYR A CA 1
ATOM 1535 C C . TYR A 1 196 ? -18.666 9.022 -0.588 1.00 97.56 196 TYR A C 1
ATOM 1537 O O . TYR A 1 196 ? -19.267 8.149 0.033 1.00 97.56 196 TYR A O 1
ATOM 1545 N N . PHE A 1 197 ? -18.716 10.306 -0.248 1.00 97.94 197 PHE A N 1
ATOM 1546 C CA . PHE A 1 197 ? -19.539 10.801 0.848 1.00 97.94 197 PHE A CA 1
ATOM 1547 C C . PHE A 1 197 ? -20.991 10.920 0.394 1.00 97.94 197 PHE A C 1
ATOM 1549 O O . PHE A 1 197 ? -21.285 11.644 -0.561 1.00 97.94 197 PHE A O 1
ATOM 1556 N N . VAL A 1 198 ? -21.884 10.254 1.116 1.00 96.81 198 VAL A N 1
ATOM 1557 C CA . VAL A 1 198 ? -23.331 10.299 0.903 1.00 96.81 198 VAL A CA 1
A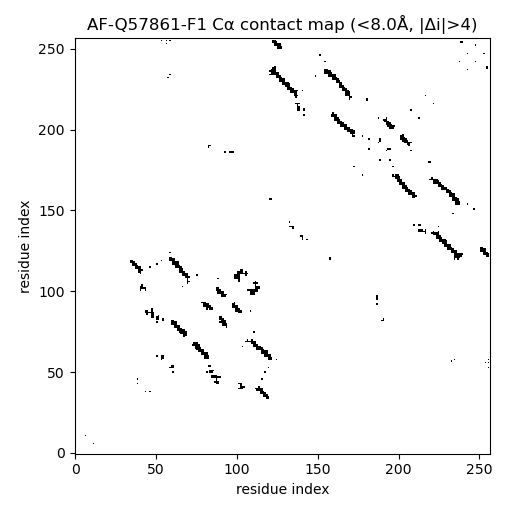TOM 1558 C C . VAL A 1 198 ? -24.014 10.855 2.150 1.00 96.81 198 VAL A C 1
ATOM 1560 O O . VAL A 1 198 ? -23.374 11.093 3.180 1.00 96.81 198 VAL A O 1
ATOM 1563 N N . ASP A 1 199 ? -25.314 11.110 2.061 1.00 97.12 199 ASP A N 1
ATOM 1564 C CA . ASP A 1 199 ? -26.081 11.420 3.261 1.00 97.12 199 ASP A CA 1
ATOM 1565 C C . ASP A 1 199 ? -26.071 10.203 4.189 1.00 97.12 199 ASP A C 1
ATOM 1567 O O . ASP A 1 199 ? -26.288 9.077 3.749 1.00 97.12 199 ASP A O 1
ATOM 1571 N N . TYR A 1 200 ? -25.783 10.447 5.469 1.00 96.94 200 TYR A N 1
ATOM 1572 C CA . TYR A 1 200 ? -25.698 9.428 6.518 1.00 96.94 200 TYR A CA 1
ATOM 1573 C C . TYR A 1 200 ? -24.656 8.321 6.288 1.00 96.94 200 TYR A C 1
ATOM 1575 O O . TYR A 1 200 ? -24.760 7.243 6.872 1.00 96.94 200 TYR A O 1
ATOM 1583 N N . GLY A 1 201 ? -23.618 8.569 5.484 1.00 97.31 201 GLY A N 1
ATOM 1584 C CA . GLY A 1 201 ? -22.612 7.536 5.277 1.00 97.31 201 GLY A CA 1
ATOM 1585 C C . GLY A 1 201 ? -21.457 7.875 4.351 1.00 97.31 201 GLY A C 1
ATOM 1586 O O . GLY A 1 201 ? -21.328 8.975 3.803 1.00 97.31 201 GLY A O 1
ATOM 1587 N N . ILE A 1 202 ? -20.606 6.870 4.167 1.00 98.06 202 ILE A N 1
ATOM 1588 C CA . ILE A 1 202 ? -19.502 6.865 3.209 1.00 98.06 202 ILE A CA 1
ATOM 1589 C C . ILE A 1 202 ? -19.494 5.513 2.495 1.00 98.06 202 ILE A C 1
ATOM 1591 O O . ILE A 1 202 ? -19.641 4.468 3.123 1.00 98.06 202 ILE A O 1
ATOM 1595 N N . ILE A 1 203 ? -19.273 5.528 1.183 1.00 98.31 203 ILE A N 1
ATOM 1596 C CA . ILE A 1 203 ? -18.892 4.336 0.427 1.00 98.31 203 ILE A CA 1
ATOM 1597 C C . ILE A 1 203 ? -17.386 4.399 0.194 1.00 98.31 203 ILE A C 1
ATOM 1599 O O . ILE A 1 203 ? -16.884 5.358 -0.395 1.00 98.31 203 ILE A O 1
ATOM 1603 N N . ILE A 1 204 ? -16.674 3.380 0.662 1.00 98.31 204 ILE A N 1
ATOM 1604 C CA . ILE A 1 204 ? -15.236 3.212 0.449 1.00 98.31 204 ILE A CA 1
ATOM 1605 C C . ILE A 1 204 ? -15.043 2.093 -0.564 1.00 98.31 204 ILE A C 1
ATOM 1607 O O . ILE A 1 204 ? -15.645 1.034 -0.413 1.00 98.31 204 ILE A O 1
ATOM 1611 N N . ASN A 1 205 ? -14.217 2.293 -1.584 1.00 97.81 205 ASN A N 1
ATOM 1612 C CA . ASN A 1 205 ? -13.934 1.262 -2.581 1.00 97.81 205 ASN A CA 1
ATOM 1613 C C . ASN A 1 205 ? -12.463 1.260 -3.014 1.00 97.81 205 ASN A C 1
ATOM 1615 O O . ASN A 1 205 ? -11.767 2.263 -2.902 1.00 97.81 205 ASN A O 1
ATOM 1619 N N . GLY A 1 206 ? -12.000 0.136 -3.553 1.00 96.56 206 GLY A N 1
ATOM 1620 C CA . GLY A 1 206 ? -10.628 -0.024 -4.032 1.00 96.56 206 GLY A CA 1
ATOM 1621 C C . GLY A 1 206 ? -9.752 -0.783 -3.041 1.00 96.56 206 GLY A C 1
ATOM 1622 O O . GLY A 1 206 ? -10.247 -1.645 -2.312 1.00 96.56 206 GLY A O 1
ATOM 1623 N N . LYS A 1 207 ? -8.445 -0.498 -3.061 1.00 94.81 207 LYS A N 1
ATOM 1624 C CA . LYS A 1 207 ? -7.420 -1.223 -2.295 1.00 94.81 207 LYS A CA 1
ATOM 1625 C C . LYS A 1 207 ? -7.003 -0.459 -1.047 1.00 94.81 207 LYS A C 1
ATOM 1627 O O . LYS A 1 207 ? -6.712 0.732 -1.113 1.00 94.81 207 LYS A O 1
ATOM 1632 N N . ILE A 1 208 ? -6.898 -1.166 0.074 1.00 95.94 208 ILE A N 1
ATOM 1633 C CA . ILE A 1 208 ? -6.412 -0.622 1.341 1.00 95.94 208 ILE A CA 1
ATOM 1634 C C . ILE A 1 208 ? -5.566 -1.655 2.088 1.00 95.94 208 ILE A C 1
ATOM 1636 O O . ILE A 1 208 ? -5.876 -2.844 2.102 1.00 95.94 208 ILE A O 1
ATOM 1640 N N . HIS A 1 209 ? -4.485 -1.211 2.727 1.00 95.56 209 HIS A N 1
ATOM 1641 C CA . HIS A 1 209 ? -3.725 -2.068 3.638 1.00 95.56 209 HIS A CA 1
ATOM 1642 C C . HIS A 1 209 ? -4.544 -2.337 4.905 1.00 95.56 209 HIS A C 1
ATOM 1644 O O . HIS A 1 209 ? -5.156 -1.419 5.453 1.00 95.56 209 HIS A O 1
ATOM 1650 N N . LEU A 1 210 ? -4.504 -3.563 5.429 1.00 96.94 210 LEU A N 1
ATOM 1651 C CA . LEU A 1 210 ? -5.262 -3.961 6.620 1.00 96.94 210 LEU A CA 1
ATOM 1652 C C . LEU A 1 210 ? -4.944 -3.073 7.835 1.00 96.94 210 LEU A C 1
ATOM 1654 O O . LEU A 1 210 ? -5.840 -2.709 8.592 1.00 96.94 210 LEU A O 1
ATOM 1658 N N . ASN A 1 211 ? -3.685 -2.656 7.994 1.00 93.94 211 ASN A N 1
ATOM 1659 C CA . ASN A 1 211 ? -3.292 -1.728 9.058 1.00 93.94 211 ASN A CA 1
ATOM 1660 C C . ASN A 1 211 ? -3.888 -0.324 8.872 1.00 93.94 211 ASN A C 1
ATOM 1662 O O . ASN A 1 211 ? -4.260 0.310 9.856 1.00 93.94 211 ASN A O 1
ATOM 1666 N N . THR A 1 212 ? -4.017 0.159 7.633 1.00 94.12 212 THR A N 1
ATOM 1667 C CA . THR A 1 212 ? -4.713 1.423 7.352 1.00 94.12 212 THR A CA 1
ATOM 1668 C C . THR A 1 212 ? -6.207 1.284 7.642 1.00 94.12 212 THR A C 1
ATOM 1670 O O . THR A 1 212 ? -6.771 2.156 8.296 1.00 94.12 212 THR A O 1
ATOM 1673 N N . LEU A 1 213 ? -6.827 0.163 7.247 1.00 96.88 213 LEU A N 1
ATOM 1674 C CA . LEU A 1 213 ? -8.230 -0.144 7.545 1.00 96.88 213 LEU A CA 1
ATOM 1675 C C . LEU A 1 213 ? -8.509 -0.083 9.055 1.00 96.88 213 LEU A C 1
ATOM 1677 O O . LEU A 1 213 ? -9.426 0.617 9.470 1.00 96.88 213 LEU A O 1
ATOM 1681 N N . LYS A 1 214 ? -7.662 -0.714 9.884 1.00 95.12 214 LYS A N 1
ATOM 1682 C CA . LYS A 1 214 ? -7.756 -0.668 11.360 1.00 95.12 214 LYS A CA 1
ATOM 1683 C C . LYS A 1 214 ? -7.759 0.756 11.931 1.00 95.12 214 LYS A C 1
ATOM 1685 O O . LYS A 1 214 ? -8.312 0.980 13.001 1.00 95.12 214 LYS A O 1
ATOM 1690 N N . ASN A 1 215 ? -7.132 1.704 11.237 1.00 94.38 215 ASN A N 1
ATOM 1691 C CA . ASN A 1 215 ? -6.987 3.085 11.689 1.00 94.38 215 ASN A CA 1
ATOM 1692 C C . ASN A 1 215 ? -8.085 4.022 11.165 1.00 94.38 215 ASN A C 1
ATOM 1694 O O . ASN A 1 215 ? -8.112 5.184 11.573 1.00 94.38 215 ASN A O 1
ATOM 1698 N N . LEU A 1 216 ? -8.989 3.557 10.293 1.00 96.44 216 LEU A N 1
ATOM 1699 C CA . LEU A 1 216 ? -10.054 4.403 9.744 1.00 96.44 216 LEU A CA 1
ATOM 1700 C C . LEU A 1 216 ? -11.044 4.891 10.808 1.00 96.44 216 LEU A C 1
ATOM 1702 O O . LEU A 1 216 ? -11.567 5.999 10.672 1.00 96.44 216 LEU A O 1
ATOM 1706 N N . ASP A 1 217 ? -11.211 4.142 11.902 1.00 95.12 217 ASP A N 1
ATOM 1707 C CA . ASP A 1 217 ? -12.027 4.548 13.057 1.00 95.12 217 ASP A CA 1
ATOM 1708 C C . ASP A 1 217 ? -11.550 5.883 13.681 1.00 95.12 217 ASP A C 1
ATOM 1710 O O . ASP A 1 217 ? -12.331 6.595 14.310 1.00 95.12 217 ASP A O 1
ATOM 1714 N N . ASN A 1 218 ? -10.286 6.281 13.470 1.00 94.62 218 ASN A N 1
ATOM 1715 C CA . ASN A 1 218 ? -9.758 7.568 13.947 1.00 94.62 218 ASN A CA 1
ATOM 1716 C C . ASN A 1 218 ? -10.309 8.775 13.166 1.00 94.62 218 ASN A C 1
ATOM 1718 O O . ASN A 1 218 ? -10.223 9.911 13.638 1.00 94.62 218 ASN A O 1
ATOM 1722 N N . TYR A 1 219 ? -10.835 8.548 11.961 1.00 93.88 219 TYR A N 1
ATOM 1723 C CA . TYR A 1 219 ? -11.286 9.599 11.046 1.00 93.88 219 TYR A CA 1
ATOM 1724 C C . TYR A 1 219 ? -12.789 9.518 10.769 1.00 93.88 219 TYR A C 1
ATOM 1726 O O . TYR A 1 219 ? -13.434 10.539 10.515 1.00 93.88 219 TYR A O 1
ATOM 1734 N N . ILE A 1 220 ? -13.347 8.307 10.809 1.00 95.62 220 ILE A N 1
ATOM 1735 C CA . ILE A 1 220 ? -14.725 8.002 10.442 1.00 95.62 220 ILE A CA 1
ATOM 1736 C C . ILE A 1 220 ? -15.366 7.246 11.605 1.00 95.62 220 ILE A C 1
ATOM 1738 O O . ILE A 1 220 ? -14.971 6.130 11.916 1.00 95.62 220 ILE A O 1
ATOM 1742 N N . ASN A 1 221 ? -16.371 7.855 12.238 1.00 94.00 221 ASN A N 1
ATOM 1743 C CA . ASN A 1 221 ? -17.134 7.205 13.298 1.00 94.00 221 ASN A CA 1
ATOM 1744 C C . ASN A 1 221 ? -18.298 6.428 12.674 1.00 94.00 221 ASN A C 1
ATOM 1746 O O . ASN A 1 221 ? -19.287 7.041 12.256 1.00 94.00 221 ASN A O 1
ATOM 1750 N N . SER A 1 222 ? -18.156 5.109 12.591 1.00 96.38 222 SER A N 1
ATOM 1751 C CA . SER A 1 222 ? -19.164 4.213 12.036 1.00 96.38 222 SER A CA 1
ATOM 1752 C C . SER A 1 222 ? -20.097 3.667 13.113 1.00 96.38 222 SER A C 1
ATOM 1754 O O . SER A 1 222 ? -19.722 3.486 14.270 1.00 96.38 222 SER A O 1
ATOM 1756 N N . SER A 1 223 ? -21.331 3.384 12.711 1.00 95.62 223 SER A N 1
ATOM 1757 C CA . SER A 1 223 ? -22.301 2.642 13.528 1.00 95.62 223 SER A CA 1
ATOM 1758 C C . SER A 1 223 ? -22.571 1.240 12.982 1.00 95.62 223 SER A C 1
ATOM 1760 O O . SER A 1 223 ? -22.887 0.328 13.748 1.00 95.62 223 SER A O 1
ATOM 1762 N N . ASN A 1 224 ? -22.410 1.075 11.671 1.00 98.31 224 ASN A N 1
ATOM 1763 C CA . ASN A 1 224 ? -22.556 -0.172 10.948 1.00 98.31 224 ASN A CA 1
ATOM 1764 C C . ASN A 1 224 ? -21.721 -0.103 9.663 1.00 98.31 224 ASN A C 1
ATOM 1766 O O . ASN A 1 224 ? -21.574 0.963 9.061 1.00 98.31 224 ASN A O 1
ATOM 1770 N N . ILE A 1 225 ? -21.154 -1.229 9.262 1.00 98.69 225 ILE A N 1
ATOM 1771 C CA . ILE A 1 225 ? -20.357 -1.395 8.055 1.00 98.69 225 ILE A CA 1
ATOM 1772 C C . ILE A 1 225 ? -20.776 -2.711 7.421 1.00 98.69 225 ILE A C 1
ATOM 1774 O O . ILE A 1 225 ? -20.801 -3.737 8.096 1.00 98.69 225 ILE A O 1
ATOM 1778 N N . SER A 1 226 ? -21.051 -2.686 6.122 1.00 98.62 226 SER A N 1
ATOM 1779 C CA . SER A 1 226 ? -21.279 -3.884 5.316 1.00 98.62 226 SER A CA 1
ATOM 1780 C C . SER A 1 226 ? -20.343 -3.863 4.118 1.00 98.62 226 SER A C 1
ATOM 1782 O O . SER A 1 226 ? -20.174 -2.827 3.464 1.00 98.62 226 SER A O 1
ATOM 1784 N N . THR A 1 227 ? -19.696 -4.988 3.838 1.00 98.75 227 THR A N 1
ATOM 1785 C CA . THR A 1 227 ? -18.750 -5.095 2.729 1.00 98.75 227 THR A CA 1
ATOM 1786 C C . THR A 1 227 ? -19.370 -5.797 1.529 1.00 98.75 227 THR A C 1
ATOM 1788 O O . THR A 1 227 ? -20.249 -6.646 1.650 1.00 98.75 227 THR A O 1
ATOM 1791 N N . SER A 1 228 ? -18.845 -5.521 0.339 1.00 98.44 228 SER A N 1
ATOM 1792 C CA . SER A 1 228 ? -18.984 -6.449 -0.780 1.00 98.44 228 SER A CA 1
ATOM 1793 C C . SER A 1 228 ? -18.233 -7.752 -0.486 1.00 98.44 228 SER A C 1
ATOM 1795 O O . SER A 1 228 ? -17.557 -7.894 0.537 1.00 98.44 228 SER A O 1
ATOM 1797 N N . LYS A 1 229 ? -18.262 -8.685 -1.441 1.00 98.56 229 LYS A N 1
ATOM 1798 C CA . LYS A 1 229 ? -17.215 -9.705 -1.517 1.00 98.56 229 LYS A CA 1
ATOM 1799 C C . LYS A 1 229 ? -15.858 -8.995 -1.587 1.00 98.56 229 LYS A C 1
ATOM 1801 O O . LYS A 1 229 ? -15.716 -8.039 -2.357 1.00 98.56 229 LYS A O 1
ATOM 1806 N N . LEU A 1 230 ? -14.911 -9.414 -0.759 1.00 98.56 230 LEU A N 1
ATOM 1807 C CA . LEU A 1 230 ? -13.579 -8.821 -0.676 1.00 98.56 230 LEU A CA 1
ATOM 1808 C C . LEU A 1 230 ? -12.569 -9.747 -1.342 1.00 98.56 230 LEU A C 1
ATOM 1810 O O . LEU A 1 230 ? -12.678 -10.962 -1.218 1.00 98.56 230 LEU A O 1
ATOM 1814 N N . THR A 1 231 ? -11.562 -9.185 -1.997 1.00 98.00 231 THR A N 1
ATOM 1815 C CA . THR A 1 231 ? -10.355 -9.921 -2.383 1.00 98.00 231 THR A CA 1
ATOM 1816 C C . THR A 1 231 ? -9.259 -9.594 -1.383 1.00 98.00 231 THR A C 1
ATOM 1818 O O . THR A 1 231 ? -8.943 -8.425 -1.154 1.00 98.00 231 THR A O 1
ATOM 1821 N N . ILE A 1 232 ? -8.698 -10.624 -0.762 1.00 98.12 232 ILE A N 1
ATOM 1822 C CA . ILE A 1 232 ? -7.647 -10.496 0.243 1.00 98.12 232 ILE A CA 1
ATOM 1823 C C . ILE A 1 232 ? -6.335 -10.946 -0.381 1.00 98.12 232 ILE A C 1
ATOM 1825 O O . ILE A 1 232 ? -6.248 -12.057 -0.893 1.00 98.12 232 ILE A O 1
ATOM 1829 N N . TYR A 1 233 ? -5.314 -10.099 -0.306 1.00 97.69 233 TYR A N 1
ATOM 1830 C CA . TYR A 1 233 ? -3.953 -10.395 -0.736 1.00 97.69 233 TYR A CA 1
ATOM 1831 C C . TYR A 1 233 ? -3.066 -10.490 0.501 1.00 97.69 233 TYR A C 1
ATOM 1833 O O . TYR A 1 233 ? -2.766 -9.482 1.143 1.00 97.69 233 TYR A O 1
ATOM 1841 N N . VAL A 1 234 ? -2.648 -11.702 0.847 1.00 98.00 234 VAL A N 1
ATOM 1842 C CA . VAL A 1 234 ? -1.725 -11.963 1.952 1.00 98.00 234 VAL A CA 1
ATOM 1843 C C . VAL A 1 234 ? -0.319 -12.028 1.377 1.00 98.00 234 VAL A C 1
ATOM 1845 O O . VAL A 1 234 ? 0.055 -12.997 0.712 1.00 98.00 234 VAL A O 1
ATOM 1848 N N . VAL A 1 235 ? 0.451 -10.971 1.611 1.00 96.75 235 VAL A N 1
ATOM 1849 C CA . VAL A 1 235 ? 1.831 -10.851 1.147 1.00 96.75 235 VAL A CA 1
ATOM 1850 C C . VAL A 1 235 ? 2.726 -11.610 2.120 1.00 96.75 235 VAL A C 1
ATOM 1852 O O . VAL A 1 235 ? 2.760 -11.302 3.314 1.00 96.75 235 VAL A O 1
ATOM 1855 N N . VAL A 1 236 ? 3.461 -12.600 1.616 1.00 96.50 236 VAL A N 1
ATOM 1856 C CA . VAL A 1 236 ? 4.346 -13.448 2.421 1.00 96.50 236 VAL A CA 1
ATOM 1857 C C . VAL A 1 236 ? 5.783 -13.382 1.919 1.00 96.50 236 VAL A C 1
ATOM 1859 O O . VAL A 1 236 ? 6.050 -13.347 0.715 1.00 96.50 236 VAL A O 1
ATOM 1862 N N . ASN A 1 237 ? 6.743 -13.411 2.841 1.00 94.00 237 ASN A N 1
ATOM 1863 C CA . ASN A 1 237 ? 8.170 -13.481 2.517 1.00 94.00 237 ASN A CA 1
ATOM 1864 C C . ASN A 1 237 ? 8.668 -14.928 2.359 1.00 94.00 237 ASN A C 1
ATOM 1866 O O . ASN A 1 237 ? 9.793 -15.255 2.729 1.00 94.00 237 ASN A O 1
ATOM 1870 N N . ASN A 1 238 ? 7.809 -15.790 1.819 1.00 93.81 238 ASN A N 1
ATOM 1871 C CA . ASN A 1 238 ? 8.109 -17.180 1.516 1.00 93.81 238 ASN A CA 1
ATOM 1872 C C . ASN A 1 238 ? 8.139 -17.381 0.001 1.00 93.81 238 ASN A C 1
ATOM 1874 O O . ASN A 1 238 ? 7.262 -16.887 -0.718 1.00 93.81 238 ASN A O 1
ATOM 1878 N N . SER A 1 239 ? 9.145 -18.101 -0.479 1.00 90.69 239 SER A N 1
ATOM 1879 C CA . SER A 1 239 ? 9.200 -18.592 -1.854 1.00 90.69 239 SER A CA 1
ATOM 1880 C C . SER A 1 239 ? 8.108 -19.651 -2.085 1.00 90.69 239 SER A C 1
ATOM 1882 O O . SER A 1 239 ? 7.602 -20.255 -1.139 1.00 90.69 239 SER A O 1
ATOM 1884 N N . ILE A 1 240 ? 7.717 -19.888 -3.339 1.00 91.19 240 ILE A N 1
ATOM 1885 C CA . ILE A 1 240 ? 6.618 -20.814 -3.679 1.00 91.19 240 ILE A CA 1
ATOM 1886 C C . ILE A 1 240 ? 6.851 -22.259 -3.197 1.00 91.19 240 ILE A C 1
ATOM 1888 O O . ILE A 1 240 ? 5.906 -22.979 -2.865 1.00 91.19 240 ILE A O 1
ATOM 1892 N N . ASP A 1 241 ? 8.106 -22.688 -3.139 1.00 91.62 241 ASP A N 1
ATOM 1893 C CA . ASP A 1 241 ? 8.551 -23.989 -2.639 1.00 91.62 241 ASP A CA 1
ATOM 1894 C C . ASP A 1 241 ? 8.446 -24.105 -1.111 1.00 91.62 241 ASP A C 1
ATOM 1896 O O . ASP A 1 241 ? 8.163 -25.190 -0.604 1.00 91.62 241 ASP A O 1
ATOM 1900 N N . GLU A 1 242 ? 8.562 -22.988 -0.390 1.00 93.25 242 GLU A N 1
ATOM 1901 C CA . GLU A 1 242 ? 8.390 -22.911 1.066 1.00 93.25 242 GLU A CA 1
ATOM 1902 C C . GLU A 1 242 ? 6.907 -22.894 1.484 1.00 93.25 242 GLU A C 1
ATOM 1904 O O . GLU A 1 242 ? 6.588 -23.136 2.649 1.00 93.25 242 GLU A O 1
ATOM 1909 N N . ILE A 1 243 ? 5.980 -22.626 0.553 1.00 94.94 243 ILE A N 1
ATOM 1910 C CA . ILE A 1 243 ? 4.539 -22.624 0.836 1.00 94.94 243 ILE A CA 1
ATOM 1911 C C . ILE A 1 243 ? 4.007 -24.073 0.866 1.00 94.94 243 ILE A C 1
ATOM 1913 O O . ILE A 1 243 ? 4.132 -24.798 -0.133 1.00 94.94 243 ILE A O 1
ATOM 1917 N N . PRO A 1 244 ? 3.352 -24.506 1.968 1.00 95.50 244 PRO A N 1
ATOM 1918 C CA . PRO A 1 244 ? 2.793 -25.851 2.098 1.00 95.50 244 PRO A CA 1
ATOM 1919 C C . PRO A 1 244 ? 1.812 -26.218 0.977 1.00 95.50 244 PRO A C 1
ATOM 1921 O O . PRO A 1 244 ? 0.965 -25.411 0.594 1.00 95.50 244 PRO A O 1
ATOM 1924 N N . ASN A 1 245 ? 1.849 -27.472 0.511 1.00 94.31 245 ASN A N 1
ATOM 1925 C CA . ASN A 1 245 ? 0.965 -27.964 -0.560 1.00 94.31 245 ASN A CA 1
ATOM 1926 C C . ASN A 1 245 ? -0.522 -27.750 -0.254 1.00 94.31 245 ASN A C 1
ATOM 1928 O O . ASN A 1 245 ? -1.252 -27.294 -1.125 1.00 94.31 245 ASN A O 1
ATOM 1932 N N . LYS A 1 246 ? -0.945 -27.942 1.003 1.00 94.06 246 LYS A N 1
ATOM 1933 C CA . LYS A 1 246 ? -2.325 -27.672 1.432 1.00 94.06 246 LYS A CA 1
ATOM 1934 C C . LYS A 1 246 ? -2.774 -26.236 1.120 1.00 94.06 246 LYS A C 1
ATOM 1936 O O . LYS A 1 246 ? -3.943 -26.023 0.828 1.00 94.06 246 LYS A O 1
ATOM 1941 N N . ILE A 1 247 ? -1.883 -25.246 1.194 1.00 95.38 247 ILE A N 1
ATOM 1942 C CA . ILE A 1 247 ? -2.217 -23.863 0.825 1.00 95.38 247 ILE A CA 1
ATOM 1943 C C . ILE A 1 247 ? -2.260 -23.735 -0.702 1.00 95.38 247 ILE A C 1
ATOM 1945 O O . ILE A 1 247 ? -3.232 -23.212 -1.233 1.00 95.38 247 ILE A O 1
ATOM 1949 N N . LYS A 1 248 ? -1.260 -24.275 -1.410 1.00 93.25 248 LYS A N 1
ATOM 1950 C CA . LYS A 1 248 ? -1.176 -24.224 -2.883 1.00 93.25 248 LYS A CA 1
ATOM 1951 C C . LYS A 1 248 ? -2.367 -24.882 -3.589 1.00 93.25 248 LYS A C 1
ATOM 1953 O O . LYS A 1 248 ? -2.742 -24.456 -4.672 1.00 93.25 248 LYS A O 1
ATOM 1958 N N . GLU A 1 249 ? -2.954 -25.909 -2.982 1.00 92.81 249 GLU A N 1
ATOM 1959 C CA . GLU A 1 249 ? -4.124 -26.622 -3.512 1.00 92.81 249 GLU A CA 1
ATOM 1960 C C . GLU A 1 249 ? -5.442 -25.864 -3.296 1.00 92.81 249 GLU A C 1
ATOM 1962 O O . GLU A 1 249 ? -6.383 -26.055 -4.061 1.00 92.81 249 GLU A O 1
ATOM 1967 N N . ASN A 1 250 ? -5.520 -25.009 -2.270 1.00 93.25 250 ASN A N 1
ATOM 1968 C CA . ASN A 1 250 ? -6.760 -24.330 -1.872 1.00 93.25 250 ASN A CA 1
ATOM 1969 C C . ASN A 1 250 ? -6.790 -22.838 -2.225 1.00 93.25 250 ASN A C 1
ATOM 1971 O O . ASN A 1 250 ? -7.857 -22.226 -2.187 1.00 93.25 250 ASN A O 1
ATOM 1975 N N . TYR A 1 251 ? -5.641 -22.242 -2.543 1.00 95.69 251 TYR A N 1
ATOM 1976 C CA . TYR A 1 251 ? -5.505 -20.808 -2.761 1.00 95.69 251 TYR A CA 1
ATOM 1977 C C . TYR A 1 251 ? -4.653 -20.511 -3.987 1.00 95.69 251 TYR A C 1
ATOM 1979 O O . TYR A 1 251 ? -3.673 -21.198 -4.274 1.00 95.69 251 TYR A O 1
ATOM 1987 N N . ALA A 1 252 ? -5.003 -19.435 -4.685 1.00 95.19 252 ALA A N 1
ATOM 1988 C CA . ALA A 1 252 ? -4.203 -18.943 -5.790 1.00 95.19 252 ALA A CA 1
ATOM 1989 C C . ALA A 1 252 ? -2.988 -18.167 -5.260 1.00 95.19 252 ALA A C 1
ATOM 1991 O O . ALA A 1 252 ? -3.081 -17.425 -4.278 1.00 95.19 252 ALA A O 1
ATOM 1992 N N . ILE A 1 253 ? -1.838 -18.351 -5.913 1.00 95.62 253 ILE A N 1
ATOM 1993 C CA . ILE A 1 253 ? -0.568 -17.757 -5.490 1.00 95.62 253 ILE A CA 1
ATOM 1994 C C . ILE A 1 253 ? 0.077 -17.028 -6.660 1.00 95.62 253 ILE A C 1
ATOM 1996 O O . ILE A 1 253 ? 0.176 -17.558 -7.766 1.00 95.62 253 ILE A O 1
ATOM 2000 N N . ILE A 1 254 ? 0.537 -15.811 -6.394 1.00 93.56 254 ILE A N 1
ATOM 2001 C CA . ILE A 1 254 ? 1.273 -14.967 -7.333 1.00 93.56 254 ILE A CA 1
ATOM 2002 C C . ILE A 1 254 ? 2.710 -14.853 -6.830 1.00 93.56 254 ILE A C 1
ATOM 2004 O O . ILE A 1 254 ? 2.925 -14.571 -5.654 1.00 93.56 254 ILE A O 1
ATOM 2008 N N . THR A 1 255 ? 3.691 -15.021 -7.714 1.00 91.50 255 THR A N 1
ATOM 2009 C CA . THR A 1 255 ? 5.109 -14.780 -7.412 1.00 91.50 255 THR A CA 1
ATOM 2010 C C . THR A 1 255 ? 5.644 -13.586 -8.202 1.00 91.50 255 THR A C 1
ATOM 2012 O O . THR A 1 255 ? 5.119 -13.202 -9.262 1.00 91.50 255 THR A O 1
ATOM 2015 N N . LEU A 1 256 ? 6.704 -12.964 -7.684 1.00 77.62 256 LEU A N 1
ATOM 2016 C CA . LEU A 1 256 ? 7.396 -11.877 -8.382 1.00 77.62 256 LEU A CA 1
ATOM 2017 C C . LEU A 1 256 ? 8.116 -12.361 -9.649 1.00 77.62 256 LEU A C 1
ATOM 2019 O O . LEU A 1 256 ? 8.077 -11.648 -10.657 1.00 77.62 256 LEU A O 1
ATOM 2023 N N . GLY A 1 257 ? 8.632 -13.591 -9.637 1.00 64.88 257 GLY A N 1
ATOM 2024 C CA . GLY A 1 257 ? 9.264 -14.300 -10.751 1.00 64.88 257 GLY A CA 1
ATOM 2025 C C . GLY A 1 257 ? 9.210 -15.805 -10.551 1.00 64.88 257 GLY A C 1
ATOM 2026 O O . GLY A 1 257 ? 8.816 -16.227 -9.437 1.00 64.88 257 GLY A O 1
#

pLDDT: mean 92.07, std 11.32, range [39.59, 98.81]

Nearest PDB structures (foldseek):
  5cw9-assembly1_A  TM=4.013E-01  e=3.936E-02  synthetic construct
  6s6l-assembly1_B  TM=3.689E-01  e=8.056E+00  Murine norovirus 1
  1lxj-assembly1_A  TM=2.862E-01  e=5.954E+00  Saccharomyces cerevisiae
  6h6l-assembly1_A  TM=3.167E-01  e=7.138E+00  Murine norovirus 1
  6h6m-assembly1_D  TM=1.603E-01  e=3.252E+00  Murine norovirus GV/CR10/2005/USA

InterPro domains:
  IPR021586 Transcription regulator TrmB, C-terminal [PF11495] (42-119)
  IPR037253 TrmB/BL1, C-terminal domain superfamily [SSF159071] (43-119)

Secondary structure (DSSP, 8-state):
--------HHHHHHHHHHHHHHHHHHHHHHS--SS-EEEEGGGHHHHHHHHHHHHHTT--EEEEEEEEETTT--EEEEEEEEEEEETTEEEEEETTEEEEEE-TT-SSSSEEEEEEEEEES-SEEEEEEE---EESSHHHHHHHHHHHHGGGBTB-EEEEEEEEEEEEE-PPPPHHHHHHHHHHTHHHHHTT-EEEEETTEEEEEEEEEHHHHHHGGGT---SEEEE-SEEEEEEES--TTTS-HHHHHHSEEEE--

Organism: Methanocaldococcus jannaschii (strain ATCC 43067 / DSM 2661 / JAL-1 / JCM 10045 / NBRC 100440) (NCBI:txid243232)

Sequence (257 aa):
MIIMKKIGILEIVVILSILITSVSLAYKFYSNNGNDYEFDGNQMYKCAWVCEKILNKNFPLNATIIGKWTLSKKPFNGEVKIYDAKGGTLYAIYNGTPITIGGELAYQEDIAAKKIILHPIGKSIIFYELNPIEGKSFRDIANEIENTTKNFNGLNIVDVIVEGSMGVDSKTYTPVERQKIMNNLDVDIKKGLGLYFVDYGIIINGKIHLNTLKNLDNYINSSNISTSKLTIYVVVNNSIDEIPNKIKENYAIITLG

Radius of gyration: 22.83 Å; Cα contacts (8 Å, |Δi|>4): 513; chains: 1; bounding box: 53×53×63 Å

Foldseek 3Di:
DPDPDDQDPVNVVVVVVVVVVVVVVVCVVVVCPPPKDKDFLVCLQVVLVLVQLLVVLVWWKKKFFWFAFLVPRHTDTDIWTFQHGDDSKTWTADPNDIFIDHGQPDNPGRTNGGMMMMDTFFFKKWKDKDAKDKDQALQVVLVVVVVVCCVQPPFAFDWKKKFFKKKFFAAQDDPVLVVVLCVVCVVVVVSPWDWDGDHRTIMIGGMDTSVVSNCCCVSTRGRMMITHTMMMIGGTNDHPVRRDPVSVVVTDMDGSD

Solvent-accessible surface area (backbone atoms only — not comparable to full-atom values): 13513 Å² total; per-residue (Å²): 132,87,80,79,72,83,79,48,75,68,55,51,51,51,53,49,52,52,50,53,51,50,50,53,51,50,44,62,68,66,67,48,84,54,82,54,52,75,35,50,15,90,40,24,53,62,47,18,54,51,47,38,57,45,47,75,70,70,40,53,33,36,31,44,41,34,34,20,30,41,87,79,63,46,79,37,75,49,70,31,42,49,69,50,41,53,98,28,30,37,33,28,36,44,96,88,38,82,46,36,36,20,22,53,83,37,70,86,34,51,26,17,22,50,35,40,36,34,39,59,51,47,43,26,30,45,38,51,76,42,74,58,52,71,28,45,43,42,47,49,49,38,49,57,53,55,57,61,53,57,82,50,71,91,58,54,72,75,48,43,36,40,33,38,39,34,46,32,38,31,68,62,71,52,74,69,54,48,50,53,45,47,64,78,37,46,70,47,38,74,58,49,31,43,78,47,80,43,87,45,19,37,40,38,35,42,46,44,45,45,73,57,44,45,50,41,52,80,74,45,71,48,69,34,34,43,37,44,60,29,41,39,37,41,24,20,64,38,52,79,87,74,50,56,63,76,52,63,78,75,42,51,74,49,61,86,118